Protein AF-A0A699Q6D6-F1 (afdb_monomer_lite)

Organi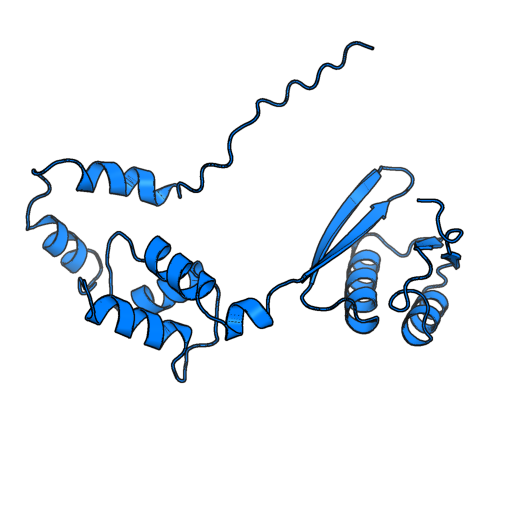sm: Tanacetum cinerariifolium (NCBI:txid118510)

pLDDT: mean 79.72, std 19.0, range [37.84, 97.62]

Radius of gyration: 24.14 Å; chains: 1; bounding box: 59×31×60 Å

InterPro domains:
  IPR001584 Integrase, catalytic core [PF00665] (103-183)
  IPR001584 Integrase, catalytic core [PS50994] (82-183)
  IPR012337 Ribonuclease H-like superfamily [SSF53098] (104-183)
  IPR036397 Ribonuclease H superfamily [G3DSA:3.30.420.10] (92-183)
  IPR052160 Gypsy Retrotransposon Integrase-like [PTHR47266] (51-183)

Secondary structure (DSSP, 8-state):
----------------HHHHHHHHTTSSTT--THHHHHHHHHH-PEE--THHHHHHHHHHHHSTT-----HHHHHHHHHHTTEE-TTHHHHHHHHHHH-HHHHHHS--EEEEEE-TTT--EEEEEES---HHHHHHHHHHHHHHH---SEEEE-S-TTTSSHHHHHHHHHHT-EEEEPPTT--

Foldseek 3Di:
DPDDPPPDPPDPPPQDPVLVVCVVLPPDPPNDPCVQVVVCVVQVADEDDDPVLLVLLCCLCPNPVRPNDALVVSLVVCVVVRYDDSCSSVSSNVVSVPDPVNVLQFFDDKDWDADPPVRDIDIDGHNDLALVVVLVVQVVVCVPPNDDQEDEDEPDVSCPDPVNVVSCVVRNYHYHYDDPPDD

Structure (mmCIF, N/CA/C/O backbone):
data_AF-A0A699Q6D6-F1
#
_entry.id   AF-A0A699Q6D6-F1
#
loop_
_atom_site.group_PDB
_atom_site.id
_atom_site.type_symbol
_atom_site.label_atom_id
_atom_site.label_alt_id
_atom_site.label_comp_id
_atom_site.label_asym_id
_atom_site.label_entity_id
_atom_site.label_seq_id
_atom_site.pdbx_PDB_ins_code
_atom_site.Cartn_x
_atom_site.Cartn_y
_atom_site.Cartn_z
_atom_site.occupancy
_atom_site.B_iso_or_equiv
_atom_site.auth_seq_id
_atom_site.auth_comp_id
_atom_site.auth_asym_id
_atom_site.auth_atom_id
_atom_site.pdbx_PDB_model_num
ATOM 1 N N . ASN A 1 1 ? 20.593 14.337 31.033 1.00 44.91 1 ASN A N 1
ATOM 2 C CA . ASN A 1 1 ? 20.051 13.254 30.189 1.00 44.91 1 ASN A CA 1
ATOM 3 C C . ASN A 1 1 ? 21.078 12.989 29.089 1.00 44.91 1 ASN A C 1
ATOM 5 O O . ASN A 1 1 ? 21.182 13.835 28.213 1.00 44.91 1 ASN A O 1
ATOM 9 N N . PRO A 1 2 ? 21.931 11.954 29.192 1.00 37.84 2 PRO A N 1
ATOM 10 C CA . PRO A 1 2 ? 23.164 11.840 28.406 1.00 37.84 2 PRO A CA 1
ATOM 11 C C . PRO A 1 2 ? 22.973 11.038 27.108 1.00 37.84 2 PRO A C 1
ATOM 13 O O . PRO A 1 2 ? 23.792 10.193 26.768 1.00 37.84 2 PRO A O 1
ATOM 16 N N . TYR A 1 3 ? 21.882 11.291 26.388 1.00 47.44 3 TYR A N 1
ATOM 17 C CA . TYR A 1 3 ? 21.628 10.694 25.078 1.00 47.44 3 TYR A CA 1
ATOM 18 C C . TYR A 1 3 ? 21.470 11.815 24.055 1.00 47.44 3 TYR A C 1
ATOM 20 O O . TYR A 1 3 ? 20.361 12.172 23.660 1.00 47.44 3 TYR A O 1
ATOM 28 N N . GLU A 1 4 ? 22.597 12.411 23.667 1.00 47.56 4 GLU A N 1
ATOM 29 C CA . GLU A 1 4 ? 22.676 13.119 22.393 1.00 47.56 4 GLU A CA 1
ATOM 30 C C . GLU A 1 4 ? 22.512 12.092 21.268 1.00 47.56 4 GLU A C 1
ATOM 32 O O . GLU A 1 4 ? 23.115 11.017 21.287 1.00 47.56 4 GLU A O 1
ATOM 37 N N . ASN A 1 5 ? 21.643 12.409 20.310 1.00 51.00 5 ASN A N 1
ATOM 38 C CA . ASN A 1 5 ? 21.419 11.618 19.109 1.00 51.00 5 ASN A CA 1
ATOM 39 C C . ASN A 1 5 ? 22.712 11.553 18.284 1.00 51.00 5 ASN A C 1
ATOM 41 O O . ASN A 1 5 ? 22.948 12.404 17.432 1.00 51.00 5 ASN A O 1
ATOM 45 N N . VAL A 1 6 ? 23.518 10.511 18.491 1.00 43.56 6 VAL A N 1
ATOM 46 C CA . VAL A 1 6 ? 24.600 10.118 17.575 1.00 43.56 6 VAL A CA 1
ATOM 47 C C . VAL A 1 6 ? 23.984 9.345 16.407 1.00 43.56 6 VAL A C 1
ATOM 49 O O . VAL A 1 6 ? 24.241 8.165 16.194 1.00 43.56 6 VAL A O 1
ATOM 52 N N . PHE A 1 7 ? 23.088 9.998 15.675 1.00 48.09 7 PHE A N 1
ATOM 53 C CA . PHE A 1 7 ? 22.750 9.570 14.329 1.00 48.09 7 PHE A CA 1
ATOM 54 C C . PHE A 1 7 ? 23.461 10.530 13.394 1.00 48.09 7 PHE A C 1
ATOM 56 O O . PHE A 1 7 ? 23.023 11.665 13.220 1.00 48.09 7 PHE A O 1
ATOM 63 N N . ASP A 1 8 ? 24.571 10.064 12.816 1.00 48.72 8 ASP A N 1
ATOM 64 C CA . ASP A 1 8 ? 25.155 10.717 11.651 1.00 48.72 8 ASP A CA 1
ATOM 65 C C . ASP A 1 8 ? 24.037 10.873 10.615 1.00 48.72 8 ASP A C 1
ATOM 67 O O . ASP A 1 8 ? 23.438 9.860 10.221 1.00 48.72 8 ASP A O 1
ATOM 71 N N . PRO A 1 9 ? 23.725 12.098 10.164 1.00 43.34 9 PRO A N 1
ATOM 72 C CA . PRO A 1 9 ? 22.826 12.290 9.048 1.00 43.34 9 PRO A CA 1
ATOM 73 C C . PRO A 1 9 ? 23.552 11.769 7.808 1.00 43.34 9 PRO A C 1
ATOM 75 O O . PRO A 1 9 ? 24.208 12.509 7.081 1.00 43.34 9 PRO A O 1
ATOM 78 N N . LYS A 1 10 ? 23.471 10.457 7.569 1.00 48.50 10 LYS A N 1
ATOM 79 C CA . LYS A 1 10 ? 23.796 9.897 6.267 1.00 48.50 10 LYS A CA 1
ATOM 80 C C . LYS A 1 10 ? 22.745 10.425 5.315 1.00 48.50 10 LYS A C 1
ATOM 82 O O . LYS A 1 10 ? 21.607 9.958 5.298 1.00 48.50 10 LYS A O 1
ATOM 87 N N . GLU A 1 11 ? 23.151 11.436 4.562 1.00 42.38 11 GLU A N 1
ATOM 88 C CA . GLU A 1 11 ? 22.444 11.910 3.390 1.00 42.38 11 GLU A CA 1
ATOM 89 C C . GLU A 1 11 ? 22.072 10.679 2.557 1.00 42.38 11 GLU A C 1
ATOM 91 O O . GLU A 1 11 ? 22.932 9.867 2.195 1.00 42.38 11 GLU A O 1
ATOM 96 N N . ILE A 1 12 ? 20.774 10.475 2.332 1.00 45.53 12 ILE A N 1
ATOM 97 C CA . ILE A 1 12 ? 20.294 9.410 1.458 1.00 45.53 12 ILE A CA 1
ATOM 98 C C . ILE A 1 12 ? 20.715 9.826 0.052 1.00 45.53 12 ILE A C 1
ATOM 100 O O . ILE A 1 12 ? 20.001 10.547 -0.638 1.00 45.53 12 ILE A O 1
ATOM 104 N N . SER A 1 13 ? 21.919 9.430 -0.354 1.00 47.25 13 SER A N 1
ATOM 105 C CA . SER A 1 13 ? 22.372 9.672 -1.711 1.00 47.25 13 SER A CA 1
ATOM 106 C C . SER A 1 13 ? 21.548 8.767 -2.623 1.00 47.25 13 SER A C 1
ATOM 108 O O . SER A 1 13 ? 21.600 7.545 -2.479 1.00 47.25 13 SER A O 1
ATOM 110 N N . GLU A 1 14 ? 20.827 9.341 -3.584 1.00 46.66 14 GLU A N 1
ATOM 111 C CA . GLU A 1 14 ? 20.120 8.599 -4.643 1.00 46.66 14 GLU A CA 1
ATOM 112 C C . GLU A 1 14 ? 21.087 7.897 -5.623 1.00 46.66 14 GLU A C 1
ATOM 114 O O . GLU A 1 14 ? 20.697 7.461 -6.701 1.00 46.66 14 GLU A O 1
ATOM 119 N N . THR A 1 15 ? 22.371 7.793 -5.276 1.00 48.12 15 THR A N 1
ATOM 120 C CA . THR A 1 15 ? 23.383 7.094 -6.059 1.00 48.12 15 THR A CA 1
ATOM 121 C C . THR A 1 15 ? 23.219 5.592 -5.876 1.00 48.12 15 THR A C 1
ATOM 123 O O . THR A 1 15 ? 23.521 5.038 -4.816 1.00 48.12 15 THR A O 1
ATOM 126 N N . PHE A 1 16 ? 22.756 4.912 -6.920 1.00 46.69 16 PHE A N 1
ATOM 127 C CA . PHE A 1 16 ? 22.625 3.460 -6.894 1.00 46.69 16 PHE A CA 1
ATOM 128 C C . PHE A 1 16 ? 24.020 2.800 -6.867 1.00 46.69 16 PHE A C 1
ATOM 130 O O . PHE A 1 16 ? 24.922 3.249 -7.576 1.00 46.69 16 PHE A O 1
ATOM 137 N N . PRO A 1 17 ? 24.237 1.702 -6.116 1.00 45.56 17 PRO A N 1
ATOM 138 C CA . PRO A 1 17 ? 25.555 1.064 -5.995 1.00 45.56 17 PRO A CA 1
ATOM 139 C C . PRO A 1 17 ? 26.192 0.661 -7.337 1.00 45.56 17 PRO A C 1
ATOM 141 O O . PRO A 1 17 ? 27.408 0.751 -7.496 1.00 45.56 17 PRO A O 1
ATOM 144 N N . LEU A 1 18 ? 25.374 0.276 -8.327 1.00 41.19 18 LEU A N 1
ATOM 145 C CA . LEU A 1 18 ? 25.843 -0.020 -9.687 1.00 41.19 18 LEU A CA 1
ATOM 146 C C . LEU A 1 18 ? 26.211 1.233 -10.497 1.00 41.19 18 LEU A C 1
ATOM 148 O O . LEU A 1 18 ? 27.094 1.163 -11.349 1.00 41.19 18 LEU A O 1
ATOM 152 N N . GLU A 1 19 ? 25.592 2.387 -10.234 1.00 42.94 19 GLU A N 1
ATOM 153 C CA . GLU A 1 19 ? 25.952 3.636 -10.915 1.00 42.94 19 GLU A CA 1
ATOM 154 C C . GLU A 1 19 ? 27.358 4.102 -10.537 1.00 42.94 19 GLU A C 1
ATOM 156 O O . GLU A 1 19 ? 28.025 4.724 -11.357 1.00 42.94 19 GLU A O 1
ATOM 161 N N . SER A 1 20 ? 27.835 3.789 -9.330 1.00 43.31 20 SER A N 1
ATOM 162 C CA . SER A 1 20 ? 29.198 4.120 -8.892 1.00 43.31 20 SER A CA 1
ATOM 163 C C . SER A 1 20 ? 30.263 3.294 -9.618 1.00 43.31 20 SER A C 1
ATOM 165 O O . SER A 1 20 ? 31.274 3.852 -10.039 1.00 43.31 20 SER A O 1
ATOM 167 N N . LEU A 1 21 ? 30.014 1.997 -9.840 1.00 41.91 21 LEU A N 1
ATOM 168 C CA . LEU A 1 21 ? 30.873 1.136 -10.666 1.00 41.91 21 LEU A CA 1
ATOM 169 C C . LEU A 1 21 ? 30.887 1.599 -12.133 1.00 41.91 21 LEU A C 1
ATOM 171 O O . LEU A 1 21 ? 31.950 1.695 -12.741 1.00 41.91 21 LEU A O 1
ATOM 175 N N . ASN A 1 22 ? 29.729 1.996 -12.668 1.00 42.53 22 ASN A N 1
ATOM 176 C CA . ASN A 1 22 ? 29.606 2.484 -14.045 1.00 42.53 22 ASN A CA 1
ATOM 177 C C . ASN A 1 22 ? 30.073 3.943 -14.230 1.00 42.53 22 ASN A C 1
ATOM 179 O O . ASN A 1 22 ? 30.437 4.340 -15.336 1.00 42.53 22 ASN A O 1
ATOM 183 N N . LYS A 1 23 ? 30.125 4.750 -13.160 1.00 40.22 23 LYS A N 1
ATOM 184 C CA . LYS A 1 23 ? 30.682 6.118 -13.169 1.00 40.22 23 LYS A CA 1
ATOM 185 C C . LYS A 1 23 ? 32.181 6.128 -13.440 1.00 40.22 23 LYS A C 1
ATOM 187 O O . LYS A 1 23 ? 32.655 7.046 -14.109 1.00 40.22 23 LYS A O 1
ATOM 192 N N . VAL A 1 24 ? 32.914 5.128 -12.939 1.00 40.59 24 VAL A N 1
ATOM 193 C CA . VAL A 1 24 ? 34.348 4.960 -13.236 1.00 40.59 24 VAL A CA 1
ATOM 194 C C . VAL A 1 24 ? 34.548 4.710 -14.732 1.00 40.59 24 VAL A C 1
ATOM 196 O O . VAL A 1 24 ? 35.483 5.239 -15.321 1.00 40.59 24 VAL A O 1
ATOM 199 N N . ALA A 1 25 ? 33.612 4.001 -15.364 1.00 48.59 25 ALA A N 1
ATOM 200 C CA . ALA A 1 25 ? 33.670 3.658 -16.777 1.00 48.59 25 ALA A CA 1
ATOM 201 C C . ALA A 1 25 ? 33.271 4.792 -17.738 1.00 48.59 25 ALA A C 1
ATOM 203 O O . ALA A 1 25 ? 33.410 4.598 -18.933 1.00 48.59 25 ALA A O 1
ATOM 204 N N . HIS A 1 26 ? 32.773 5.951 -17.290 1.00 48.94 26 HIS A N 1
ATOM 205 C CA . HIS A 1 26 ? 32.255 6.987 -18.211 1.00 48.94 26 HIS A CA 1
ATOM 206 C C . HIS A 1 26 ? 32.785 8.406 -17.989 1.00 48.94 26 HIS A C 1
ATOM 208 O O . HIS A 1 26 ? 32.469 9.300 -18.774 1.00 48.94 26 HIS A O 1
ATOM 214 N N . LYS A 1 27 ? 33.587 8.647 -16.946 1.00 44.16 27 LYS A N 1
ATOM 215 C CA . LYS A 1 27 ? 34.251 9.948 -16.757 1.00 44.16 27 LYS A CA 1
ATOM 216 C C . LYS A 1 27 ? 35.636 10.041 -17.394 1.00 44.16 27 LYS A C 1
ATOM 218 O O . LYS A 1 27 ? 36.201 11.131 -17.405 1.00 44.16 27 LYS A O 1
ATOM 223 N N . ASP A 1 28 ? 36.171 8.947 -17.926 1.00 45.75 28 ASP A N 1
ATOM 224 C CA . ASP A 1 28 ? 37.403 8.979 -18.707 1.00 45.75 28 ASP A CA 1
ATOM 225 C C . ASP A 1 28 ? 37.042 9.048 -20.202 1.00 45.75 28 ASP A C 1
ATOM 227 O O . ASP A 1 28 ? 36.379 8.142 -20.706 1.00 45.75 28 ASP A O 1
ATOM 231 N N . PRO A 1 29 ? 37.487 10.072 -20.952 1.00 51.56 29 PRO A N 1
ATOM 232 C CA . PRO A 1 29 ? 37.421 10.084 -22.417 1.00 51.56 29 PRO A CA 1
ATOM 233 C C . PRO A 1 29 ? 38.098 8.865 -23.072 1.00 51.56 29 PRO A C 1
ATOM 235 O O . PRO A 1 29 ? 37.993 8.677 -24.280 1.00 51.56 29 PRO A O 1
ATOM 238 N N . ARG A 1 30 ? 38.819 8.053 -22.285 1.00 51.34 30 ARG A N 1
ATOM 239 C CA . ARG A 1 30 ? 39.456 6.800 -22.689 1.00 51.34 30 ARG A CA 1
ATOM 240 C C . ARG A 1 30 ? 38.555 5.575 -22.658 1.00 51.34 30 ARG A C 1
ATOM 242 O O . ARG A 1 30 ? 39.085 4.506 -22.940 1.00 51.34 30 ARG A O 1
ATOM 249 N N . THR A 1 31 ? 37.263 5.660 -22.334 1.00 55.06 31 THR A N 1
ATOM 250 C CA . THR A 1 31 ? 36.408 4.467 -22.441 1.00 55.06 31 THR A CA 1
ATOM 251 C C . T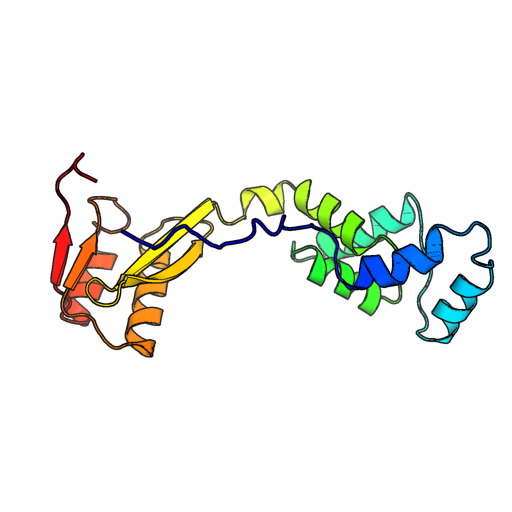HR A 1 31 ? 36.290 4.079 -23.909 1.00 55.06 31 THR A C 1
ATOM 253 O O . THR A 1 31 ? 35.688 4.819 -24.691 1.00 55.06 31 THR A O 1
ATOM 256 N N . PRO A 1 32 ? 36.918 2.974 -24.335 1.00 58.44 32 PRO A N 1
ATOM 257 C CA . PRO A 1 32 ? 37.122 2.745 -25.753 1.00 58.44 32 PRO A CA 1
ATOM 258 C C . PRO A 1 32 ? 35.818 2.326 -26.419 1.00 58.44 32 PRO A C 1
ATOM 260 O O . PRO A 1 32 ? 34.998 1.650 -25.803 1.00 58.44 32 PRO A O 1
ATOM 263 N N . TRP A 1 33 ? 35.669 2.626 -27.708 1.00 53.75 33 TRP A N 1
ATOM 264 C CA . TRP A 1 33 ? 34.517 2.220 -28.528 1.00 53.75 33 TRP A CA 1
ATOM 265 C C . TRP A 1 33 ? 34.215 0.705 -28.483 1.00 53.75 33 TRP A C 1
ATOM 267 O O . TRP A 1 33 ? 33.110 0.277 -28.803 1.00 53.75 33 TRP A O 1
ATOM 277 N N . PHE A 1 34 ? 35.183 -0.118 -28.066 1.00 51.84 34 PHE A N 1
ATOM 278 C CA . PHE A 1 34 ? 35.020 -1.559 -27.896 1.00 51.84 34 PHE A CA 1
ATOM 279 C C . PHE A 1 34 ? 34.403 -1.977 -26.552 1.00 51.84 34 PHE A C 1
ATOM 281 O O . PHE A 1 34 ? 34.051 -3.143 -26.404 1.00 51.84 34 PHE A O 1
ATOM 288 N N . ALA A 1 35 ? 34.260 -1.084 -25.567 1.00 58.91 35 ALA A N 1
ATOM 289 C CA . ALA A 1 35 ? 33.593 -1.405 -24.300 1.00 58.91 35 ALA A CA 1
ATOM 290 C C . ALA A 1 35 ? 32.116 -1.766 -24.536 1.00 58.91 35 ALA A C 1
ATOM 292 O O . ALA A 1 35 ? 31.592 -2.721 -23.968 1.00 58.91 35 ALA A O 1
ATOM 293 N N . ASP A 1 36 ? 31.491 -1.062 -25.473 1.00 52.56 36 ASP A N 1
ATOM 294 C CA . ASP A 1 36 ? 30.143 -1.317 -25.967 1.00 52.56 36 ASP A CA 1
ATOM 295 C C . ASP A 1 36 ? 30.040 -2.667 -26.703 1.00 52.56 36 ASP A C 1
ATOM 297 O O . ASP A 1 36 ? 29.090 -3.427 -26.506 1.00 52.56 36 ASP A O 1
ATOM 301 N N . LEU A 1 37 ? 31.076 -3.028 -27.469 1.00 49.41 37 LEU A N 1
ATOM 302 C CA . LEU A 1 37 ? 31.197 -4.323 -28.147 1.00 49.41 37 LEU A CA 1
ATOM 303 C C . LEU A 1 37 ? 31.410 -5.483 -27.152 1.00 49.41 37 LEU A C 1
ATOM 305 O O . LEU A 1 37 ? 30.841 -6.561 -27.315 1.00 49.41 37 LEU A O 1
ATOM 309 N N . ALA A 1 38 ? 32.202 -5.264 -26.100 1.00 56.34 38 ALA A N 1
ATOM 310 C CA . ALA A 1 38 ? 32.432 -6.238 -25.035 1.00 56.34 38 ALA A CA 1
ATOM 311 C C . ALA A 1 38 ? 31.158 -6.484 -24.209 1.00 56.34 38 ALA A C 1
ATOM 313 O O . ALA A 1 38 ? 30.856 -7.631 -23.885 1.00 56.34 38 ALA A O 1
ATOM 314 N N . ASN A 1 39 ? 30.365 -5.440 -23.949 1.00 56.09 39 ASN A N 1
ATOM 315 C CA . ASN A 1 39 ? 29.050 -5.565 -23.312 1.00 56.09 39 ASN A CA 1
ATOM 316 C C . ASN A 1 39 ? 28.049 -6.332 -24.200 1.00 56.09 39 ASN A C 1
ATOM 318 O O . ASN A 1 39 ? 27.288 -7.158 -23.689 1.00 56.09 39 ASN A O 1
ATOM 322 N N . TYR A 1 40 ? 28.088 -6.128 -25.524 1.00 54.50 40 TYR A N 1
ATOM 323 C CA . TYR A 1 40 ? 27.311 -6.922 -26.485 1.00 54.50 40 TYR A CA 1
ATOM 324 C C . TYR A 1 40 ? 27.726 -8.402 -26.465 1.00 54.50 40 TYR A C 1
ATOM 326 O O . TYR A 1 40 ? 26.868 -9.271 -26.369 1.00 54.50 40 TYR A O 1
ATOM 334 N N . HIS A 1 41 ? 29.023 -8.718 -26.473 1.00 52.44 41 HIS A N 1
ATOM 335 C CA . HIS A 1 41 ? 29.493 -10.111 -26.453 1.00 52.44 41 HIS A CA 1
ATOM 336 C C . HIS A 1 41 ? 29.326 -10.819 -25.100 1.00 52.44 41 HIS A C 1
ATOM 338 O O . HIS A 1 41 ? 29.195 -12.041 -25.073 1.00 52.44 41 HIS A O 1
ATOM 344 N N . ALA A 1 42 ? 29.306 -10.084 -23.987 1.00 60.66 42 ALA A N 1
ATOM 345 C CA . ALA A 1 42 ? 29.110 -10.656 -22.656 1.00 60.66 42 ALA A CA 1
ATOM 346 C C . ALA A 1 42 ? 27.637 -10.987 -22.337 1.00 60.66 42 ALA A C 1
ATOM 348 O O . ALA A 1 42 ? 27.389 -11.787 -21.436 1.00 60.66 42 ALA A O 1
ATOM 349 N N . GLY A 1 43 ? 26.662 -10.400 -23.052 1.00 59.59 43 GLY A N 1
ATOM 350 C CA . GLY A 1 43 ? 25.235 -10.570 -22.730 1.00 59.59 43 GLY A CA 1
ATOM 351 C C . GLY A 1 43 ? 24.217 -10.440 -23.873 1.00 59.59 43 GLY A C 1
ATOM 352 O O . GLY A 1 43 ? 23.024 -10.495 -23.600 1.00 59.59 43 GLY A O 1
ATOM 353 N N . ASN A 1 44 ? 24.644 -10.289 -25.133 1.00 60.56 44 ASN A N 1
ATOM 354 C CA . ASN A 1 44 ? 23.800 -10.048 -26.320 1.00 60.56 44 ASN A CA 1
ATOM 355 C C . ASN A 1 44 ? 22.890 -8.801 -26.234 1.00 60.56 44 ASN A C 1
ATOM 357 O O . ASN A 1 44 ? 21.782 -8.801 -26.771 1.00 60.56 44 ASN A O 1
ATOM 361 N N . PHE A 1 45 ? 23.332 -7.721 -25.581 1.00 62.75 45 PHE A N 1
ATOM 362 C CA . PHE A 1 45 ? 22.517 -6.508 -25.440 1.00 62.75 45 PHE A CA 1
ATOM 363 C C . PHE A 1 45 ? 22.774 -5.463 -26.535 1.00 62.75 45 PHE A C 1
ATOM 365 O O . PHE A 1 45 ? 23.903 -5.020 -26.725 1.00 62.75 45 PHE A O 1
ATOM 372 N N . ILE A 1 46 ? 21.717 -4.989 -27.199 1.00 66.44 46 ILE A N 1
ATOM 373 C CA . ILE A 1 46 ? 21.760 -3.909 -28.194 1.00 66.44 46 ILE A CA 1
ATOM 374 C C . ILE A 1 46 ? 21.805 -2.549 -27.487 1.00 66.44 46 ILE A C 1
ATOM 376 O O . ILE A 1 46 ? 20.887 -2.196 -26.739 1.00 66.44 46 ILE A O 1
ATOM 380 N N . ILE A 1 47 ? 22.843 -1.759 -27.773 1.00 65.00 47 ILE A N 1
ATOM 381 C CA . ILE A 1 47 ? 23.024 -0.424 -27.193 1.00 65.00 47 ILE A CA 1
ATOM 382 C C . ILE A 1 47 ? 22.150 0.599 -27.917 1.00 65.00 47 ILE A C 1
ATOM 384 O O . ILE A 1 47 ? 22.182 0.693 -29.145 1.00 65.00 47 ILE A O 1
ATOM 388 N N . LYS A 1 48 ? 21.351 1.358 -27.158 1.00 73.75 48 LYS A N 1
ATOM 389 C CA . LYS A 1 48 ? 20.396 2.344 -27.691 1.00 73.75 48 LYS A CA 1
ATOM 390 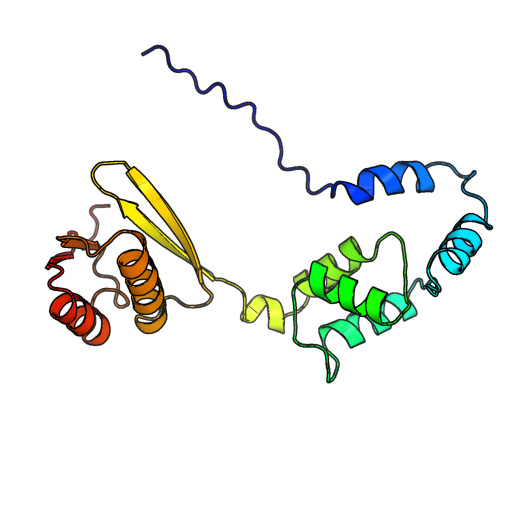C C . LYS A 1 48 ? 20.551 3.705 -27.021 1.00 73.75 48 LYS A C 1
ATOM 392 O O . LYS A 1 48 ? 20.853 3.794 -25.838 1.00 73.75 48 LYS A O 1
ATOM 397 N N . ALA A 1 49 ? 20.328 4.774 -27.783 1.00 72.31 49 ALA A N 1
ATOM 398 C CA . ALA A 1 49 ? 20.437 6.149 -27.304 1.00 72.31 49 ALA A CA 1
ATOM 399 C C . ALA A 1 49 ? 19.396 7.062 -27.969 1.00 72.31 49 ALA A C 1
ATOM 401 O O . ALA A 1 49 ? 18.800 6.722 -28.992 1.00 72.31 49 ALA A O 1
ATOM 402 N N . GLY A 1 50 ? 19.180 8.243 -27.385 1.00 78.31 50 GLY A N 1
ATOM 403 C CA . GLY A 1 50 ? 18.302 9.267 -27.949 1.00 78.31 50 GLY A CA 1
ATOM 404 C C . GLY A 1 50 ? 16.834 8.833 -28.018 1.00 78.31 50 GLY A C 1
ATOM 405 O O . GLY A 1 50 ? 16.298 8.248 -27.077 1.00 78.31 50 GLY A O 1
ATOM 406 N N . LYS A 1 51 ? 16.165 9.147 -29.132 1.00 84.31 51 LYS A N 1
ATOM 407 C CA . LYS A 1 51 ? 14.722 8.915 -29.304 1.00 84.31 51 LYS A CA 1
ATOM 408 C C . LYS A 1 51 ? 14.345 7.430 -29.215 1.00 84.31 51 LYS A C 1
ATOM 410 O O . LYS A 1 51 ? 13.346 7.102 -28.581 1.00 84.31 51 LYS A O 1
ATOM 415 N N . GLU A 1 52 ? 15.183 6.542 -29.748 1.00 84.50 52 GLU A N 1
ATOM 416 C CA . GLU A 1 52 ? 14.939 5.094 -29.723 1.00 84.50 52 GLU A CA 1
ATOM 417 C C . GLU A 1 52 ? 14.898 4.531 -28.296 1.00 84.50 52 GLU A C 1
ATOM 419 O O . GLU A 1 52 ? 14.024 3.728 -27.977 1.00 84.50 52 GLU A O 1
ATOM 424 N N . ALA A 1 53 ? 15.796 4.981 -27.412 1.00 87.75 53 ALA A N 1
ATOM 425 C CA . ALA A 1 53 ? 15.817 4.550 -26.011 1.00 87.75 53 ALA A CA 1
ATOM 426 C C . ALA A 1 53 ? 14.527 4.951 -25.271 1.00 87.75 53 ALA A C 1
ATOM 428 O O . ALA A 1 53 ? 13.957 4.160 -24.517 1.00 87.75 53 ALA A O 1
ATOM 429 N N . ILE A 1 54 ? 14.025 6.162 -25.542 1.00 88.31 54 ILE A N 1
ATOM 430 C CA . ILE A 1 54 ? 12.762 6.665 -24.985 1.00 88.31 54 ILE A CA 1
ATOM 431 C C . ILE A 1 54 ? 11.579 5.827 -25.483 1.00 88.31 54 ILE A C 1
ATOM 433 O O . ILE A 1 54 ? 10.696 5.483 -24.700 1.00 88.31 54 ILE A O 1
ATOM 437 N N . ASP A 1 55 ? 11.548 5.482 -26.769 1.00 90.81 55 ASP A N 1
ATOM 438 C CA . ASP A 1 55 ? 10.451 4.707 -27.352 1.00 90.81 55 ASP A CA 1
ATOM 439 C C . ASP A 1 55 ? 10.436 3.261 -26.826 1.00 90.81 55 ASP A C 1
ATOM 441 O O . ASP A 1 55 ? 9.371 2.748 -26.477 1.00 90.81 55 ASP A O 1
ATOM 445 N N . ILE A 1 56 ? 11.609 2.642 -26.650 1.00 91.06 56 ILE A N 1
ATOM 446 C CA . ILE A 1 56 ? 11.751 1.318 -26.020 1.00 91.06 56 ILE A CA 1
ATOM 447 C C . ILE A 1 56 ? 11.276 1.348 -24.562 1.00 91.06 56 ILE A C 1
ATOM 449 O O . ILE A 1 56 ? 10.511 0.473 -24.145 1.00 91.06 56 ILE A O 1
ATOM 453 N N . LEU A 1 57 ? 11.685 2.358 -23.785 1.00 92.06 57 LEU A N 1
ATOM 454 C CA . LEU A 1 57 ? 11.211 2.522 -22.407 1.00 92.06 57 LEU A CA 1
ATOM 455 C C . LEU A 1 57 ? 9.695 2.688 -22.347 1.00 92.06 57 LEU A C 1
ATOM 457 O O . LEU A 1 57 ? 9.037 2.024 -21.544 1.00 92.06 57 LEU A O 1
ATOM 461 N N . ASN A 1 58 ? 9.134 3.537 -23.209 1.00 92.12 58 ASN A N 1
ATOM 462 C CA . ASN A 1 58 ? 7.693 3.749 -23.289 1.00 92.12 58 ASN A CA 1
ATOM 463 C C . ASN A 1 58 ? 6.948 2.463 -23.653 1.00 92.12 58 ASN A C 1
ATOM 465 O O . ASN A 1 58 ? 5.923 2.170 -23.042 1.00 92.12 58 ASN A O 1
ATOM 469 N N . ALA A 1 59 ? 7.468 1.666 -24.588 1.00 92.81 59 ALA A N 1
ATOM 470 C CA . ALA A 1 59 ? 6.882 0.376 -24.936 1.00 92.81 59 ALA A CA 1
ATOM 471 C C . ALA A 1 59 ? 6.910 -0.603 -23.748 1.00 92.81 59 ALA A C 1
ATOM 473 O O . ALA A 1 59 ? 5.905 -1.251 -23.457 1.00 92.81 59 ALA A O 1
ATOM 474 N N . CYS A 1 60 ? 8.021 -0.667 -23.007 1.00 92.25 60 CYS A N 1
ATOM 475 C CA . CYS A 1 60 ? 8.149 -1.535 -21.831 1.00 92.25 60 CYS A CA 1
ATOM 476 C C . CYS A 1 60 ? 7.275 -1.085 -20.645 1.00 92.25 60 CYS A C 1
ATOM 478 O O . CYS A 1 60 ? 6.836 -1.920 -19.846 1.00 92.25 60 CYS A O 1
ATOM 480 N N . HIS A 1 61 ? 7.029 0.221 -20.522 1.00 93.50 61 HIS A N 1
ATOM 481 C CA . HIS A 1 61 ? 6.267 0.820 -19.428 1.00 93.50 61 HIS A CA 1
ATOM 482 C C . HIS A 1 61 ? 4.752 0.862 -19.694 1.00 93.50 61 HIS A C 1
ATOM 484 O O . HIS A 1 61 ? 3.977 0.422 -18.842 1.00 93.50 61 HIS A O 1
ATOM 490 N N . SER A 1 62 ? 4.357 1.354 -20.873 1.00 91.25 62 SER A N 1
ATOM 491 C CA . SER A 1 62 ? 2.976 1.696 -21.258 1.00 91.25 62 SER A CA 1
ATOM 492 C C . SER A 1 62 ? 2.428 0.873 -22.432 1.00 91.25 62 SER A C 1
ATOM 494 O O . SER A 1 62 ? 1.295 1.100 -22.851 1.00 91.25 62 SER A O 1
ATOM 496 N N . GLY A 1 63 ? 3.221 -0.023 -23.029 1.00 87.00 63 GLY A N 1
ATOM 497 C CA . GLY A 1 63 ? 2.769 -0.853 -24.148 1.00 87.00 63 GLY A CA 1
ATOM 498 C C . GLY A 1 63 ? 1.696 -1.877 -23.748 1.00 87.00 63 GLY A C 1
ATOM 499 O O . GLY A 1 63 ? 1.315 -1.961 -22.585 1.00 87.00 63 GLY A O 1
ATOM 500 N N . PRO A 1 64 ? 1.239 -2.737 -24.674 1.00 80.19 64 PRO A N 1
ATOM 501 C CA . PRO A 1 64 ? 0.232 -3.768 -24.381 1.00 80.19 64 PRO A CA 1
ATOM 502 C C . PRO A 1 64 ? 0.643 -4.739 -23.262 1.00 80.19 64 PRO A C 1
ATOM 504 O O . PRO A 1 64 ? -0.195 -5.249 -22.526 1.00 80.19 64 PRO A O 1
ATOM 507 N N . THR A 1 65 ? 1.949 -4.980 -23.120 1.00 75.69 65 THR A N 1
ATOM 508 C CA . THR A 1 65 ? 2.549 -5.747 -22.017 1.00 75.69 65 THR A CA 1
ATOM 509 C C . THR A 1 65 ? 3.096 -4.841 -20.902 1.00 75.69 65 THR A C 1
ATOM 511 O O . THR A 1 65 ? 3.638 -5.330 -19.905 1.00 75.69 65 THR A O 1
ATOM 514 N N . GLY A 1 66 ? 2.986 -3.521 -21.059 1.00 75.31 66 GLY A N 1
ATOM 515 C CA . GLY A 1 66 ? 3.414 -2.473 -20.141 1.00 75.31 66 GLY A CA 1
ATOM 516 C C . GLY A 1 66 ? 2.376 -2.253 -19.047 1.00 75.31 66 GLY A C 1
ATOM 517 O O . GLY A 1 66 ? 1.322 -1.670 -19.260 1.00 75.31 66 GLY A O 1
ATOM 518 N N . GLY A 1 67 ? 2.663 -2.763 -17.852 1.00 85.31 67 GLY A N 1
ATOM 519 C CA . GLY A 1 67 ? 1.743 -2.719 -16.711 1.00 85.31 67 GLY A CA 1
ATOM 520 C C . GLY A 1 67 ? 1.965 -1.535 -15.775 1.00 85.31 67 GLY A C 1
ATOM 521 O O . GLY A 1 67 ? 1.695 -1.675 -14.587 1.00 85.31 67 GLY A O 1
ATOM 522 N N . HIS A 1 68 ? 2.517 -0.414 -16.262 1.00 90.25 68 HIS A N 1
ATOM 523 C CA . HIS A 1 68 ? 2.806 0.774 -15.444 1.00 90.25 68 HIS A CA 1
ATOM 524 C C . HIS A 1 68 ? 3.643 0.482 -14.185 1.00 90.25 68 HIS A C 1
ATOM 526 O O . HIS A 1 68 ? 3.473 1.089 -13.126 1.00 90.25 68 HIS A O 1
ATOM 532 N N . TYR A 1 69 ? 4.561 -0.476 -14.296 1.00 87.56 69 TYR A N 1
ATOM 533 C CA . TYR A 1 69 ? 5.412 -0.886 -13.188 1.00 87.56 69 TYR A CA 1
ATOM 534 C C . TYR A 1 69 ? 6.457 0.182 -12.846 1.00 87.56 69 TYR A C 1
ATOM 536 O O . TYR A 1 69 ? 6.802 1.036 -13.665 1.00 87.56 69 TYR A O 1
ATOM 544 N N . GLY A 1 70 ? 7.005 0.092 -11.632 1.00 89.12 70 GLY A N 1
ATOM 545 C CA . GLY A 1 70 ? 8.086 0.967 -11.183 1.00 89.12 70 GLY A CA 1
ATOM 546 C C . GLY A 1 70 ? 9.341 0.880 -12.059 1.00 89.12 70 GLY A C 1
ATOM 547 O O . GLY A 1 70 ? 9.518 -0.055 -12.849 1.00 89.12 70 GLY A O 1
ATOM 548 N N . ALA A 1 71 ? 10.232 1.858 -11.886 1.00 91.31 71 ALA A N 1
ATOM 549 C CA . ALA A 1 71 ? 11.420 2.043 -12.717 1.00 91.31 71 ALA A CA 1
ATOM 550 C C . ALA A 1 71 ? 12.275 0.773 -12.819 1.00 91.31 71 ALA A C 1
ATOM 552 O O . ALA A 1 71 ? 12.571 0.328 -13.921 1.00 91.31 71 ALA A O 1
ATOM 553 N N . SER A 1 72 ? 12.568 0.115 -11.692 1.00 90.38 72 SER A N 1
ATOM 554 C CA . SER A 1 72 ? 13.408 -1.091 -11.661 1.00 90.38 72 SER A CA 1
ATOM 555 C C . SER A 1 72 ? 12.851 -2.238 -12.507 1.00 90.38 72 SER A C 1
ATOM 557 O O . SER A 1 72 ? 13.598 -2.910 -13.213 1.00 90.38 72 SER A O 1
ATOM 559 N N . TYR A 1 73 ? 11.535 -2.461 -12.464 1.00 90.19 73 TYR A N 1
ATOM 560 C CA . TYR A 1 73 ? 10.906 -3.524 -13.249 1.00 90.19 73 TYR A CA 1
ATOM 561 C C . TYR A 1 73 ? 10.789 -3.140 -14.728 1.00 90.19 73 TYR A C 1
ATOM 563 O O . TYR A 1 73 ? 10.943 -3.989 -15.602 1.00 90.19 73 TYR A O 1
ATOM 571 N N . THR A 1 74 ? 10.574 -1.853 -15.012 1.00 92.38 74 THR A N 1
ATOM 572 C CA . THR A 1 74 ? 10.614 -1.325 -16.381 1.00 92.38 74 THR A CA 1
ATOM 573 C C . THR A 1 74 ? 12.004 -1.525 -16.992 1.00 92.38 74 THR A C 1
ATOM 575 O O . THR A 1 74 ? 12.100 -2.107 -18.067 1.00 92.38 74 THR A O 1
ATOM 578 N N . SER A 1 75 ? 13.084 -1.163 -16.289 1.00 89.56 75 SER A N 1
ATOM 579 C CA . SER A 1 75 ? 14.463 -1.414 -16.739 1.00 89.56 75 SER A CA 1
ATOM 580 C C . SER A 1 75 ? 14.742 -2.905 -16.924 1.00 89.56 75 SER A C 1
ATOM 582 O O . SER A 1 75 ? 15.326 -3.297 -17.929 1.00 89.56 75 SER A O 1
ATOM 584 N N . LYS A 1 76 ? 14.255 -3.760 -16.011 1.00 90.25 76 LYS A N 1
ATOM 585 C CA . LYS A 1 76 ? 14.355 -5.216 -16.167 1.00 90.25 76 LYS A CA 1
ATOM 586 C C . LYS A 1 76 ? 13.730 -5.699 -17.477 1.00 90.25 76 LYS A C 1
ATOM 588 O O . LYS A 1 76 ? 14.361 -6.477 -18.176 1.00 90.25 76 LYS A O 1
ATOM 593 N N . LYS A 1 77 ? 12.532 -5.229 -17.835 1.00 90.69 77 LYS A N 1
ATOM 594 C CA . LYS A 1 77 ? 11.883 -5.612 -19.101 1.00 90.69 77 LYS A CA 1
ATOM 595 C C . LYS A 1 77 ? 12.693 -5.224 -20.327 1.00 90.69 77 LYS A C 1
ATOM 597 O O . LYS A 1 77 ? 12.712 -5.972 -21.299 1.00 90.69 77 LYS A O 1
ATOM 602 N N . VAL A 1 78 ? 13.354 -4.073 -20.280 1.00 89.25 78 VAL A N 1
ATOM 603 C CA . VAL A 1 78 ? 14.229 -3.634 -21.367 1.00 89.25 78 VAL A CA 1
ATOM 604 C C . VAL A 1 78 ? 15.425 -4.581 -21.511 1.00 89.25 78 VAL A C 1
ATOM 606 O O . VAL A 1 78 ? 15.713 -5.008 -22.627 1.00 89.25 78 VAL A O 1
ATOM 609 N N . PHE A 1 79 ? 16.053 -4.989 -20.400 1.00 87.38 79 PHE A N 1
ATOM 610 C CA . PHE A 1 79 ? 17.121 -5.997 -20.425 1.00 87.38 79 PHE A CA 1
ATOM 611 C C . PHE A 1 79 ? 16.620 -7.362 -20.896 1.00 87.38 79 PHE A C 1
ATOM 613 O O . PHE A 1 79 ? 17.245 -7.975 -21.753 1.00 87.38 79 PHE A O 1
ATOM 620 N N . ASP A 1 80 ? 15.471 -7.819 -20.393 1.00 87.31 80 ASP A N 1
ATOM 621 C CA . ASP A 1 80 ? 14.849 -9.081 -20.812 1.00 87.31 80 ASP A CA 1
ATOM 622 C C . ASP A 1 80 ? 14.475 -9.053 -22.315 1.00 87.31 80 ASP A C 1
ATOM 624 O O . ASP A 1 80 ? 14.362 -10.101 -22.945 1.00 87.31 80 ASP A O 1
ATOM 628 N N . SER A 1 81 ? 14.328 -7.857 -22.903 1.00 85.75 81 SER A N 1
ATOM 629 C CA . SER A 1 81 ? 14.111 -7.634 -24.343 1.00 85.75 81 SER A CA 1
ATOM 630 C C . SER A 1 81 ? 15.412 -7.471 -25.146 1.00 85.75 81 SER A C 1
ATOM 632 O O . SER A 1 81 ? 15.356 -7.193 -26.341 1.00 85.75 81 SER A O 1
ATOM 634 N N . GLY A 1 82 ? 16.579 -7.626 -24.512 1.00 85.50 82 GLY A N 1
ATOM 635 C CA . GLY A 1 82 ? 17.887 -7.576 -25.166 1.00 85.50 82 GLY A CA 1
ATOM 636 C C . GLY A 1 82 ? 18.411 -6.169 -25.455 1.00 85.50 82 GLY A C 1
ATOM 637 O O . GLY A 1 82 ? 19.306 -6.024 -26.281 1.00 85.50 82 GLY A O 1
ATOM 638 N N . PHE A 1 83 ? 17.893 -5.125 -24.804 1.00 85.75 83 PHE A N 1
ATOM 639 C CA . PHE A 1 83 ? 18.390 -3.753 -24.964 1.00 85.75 83 PHE A CA 1
ATOM 640 C C . PHE A 1 83 ? 19.143 -3.280 -23.716 1.00 85.75 83 PHE A C 1
ATOM 642 O O . PHE A 1 83 ? 18.824 -3.680 -22.597 1.00 85.75 83 PHE A O 1
ATOM 649 N N . TYR A 1 84 ? 20.123 -2.395 -23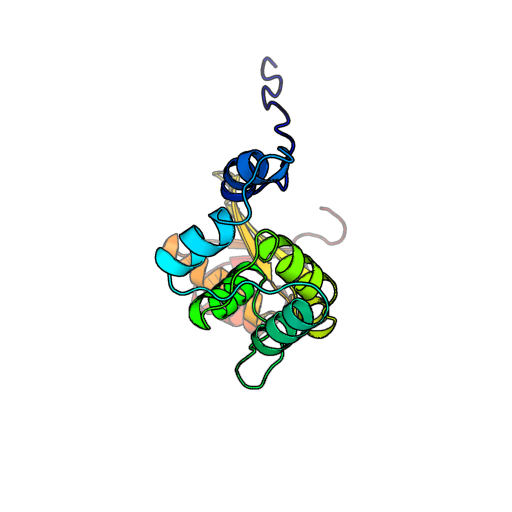.898 1.00 82.31 84 TYR A N 1
ATOM 650 C CA . TYR A 1 84 ? 20.920 -1.841 -22.802 1.00 82.31 84 TYR A CA 1
ATOM 651 C C . TYR A 1 84 ? 21.363 -0.405 -23.084 1.00 82.31 84 TYR A C 1
ATOM 653 O O . TYR A 1 84 ? 21.682 -0.053 -24.217 1.00 82.31 84 TYR A O 1
ATOM 661 N N . TRP A 1 85 ? 21.437 0.422 -22.042 1.00 85.94 85 TRP A N 1
ATOM 662 C CA . TRP A 1 85 ? 22.257 1.633 -22.039 1.00 85.94 85 TRP A CA 1
ATOM 663 C C . TRP A 1 85 ? 22.591 2.066 -20.601 1.00 85.94 85 TRP A C 1
ATOM 665 O O . TRP A 1 85 ? 21.832 1.752 -19.678 1.00 85.94 85 TRP A O 1
ATOM 675 N N . PRO A 1 86 ? 23.700 2.801 -20.381 1.00 74.88 86 PRO A N 1
ATOM 676 C CA . PRO A 1 86 ? 24.231 3.061 -19.036 1.00 74.88 86 PRO A CA 1
ATOM 677 C C . PRO A 1 86 ? 23.275 3.789 -18.078 1.00 74.88 86 PRO A C 1
ATOM 679 O O . PRO A 1 86 ? 23.295 3.527 -16.877 1.00 74.88 86 PRO A O 1
ATOM 682 N N . PHE A 1 87 ? 22.424 4.683 -18.592 1.00 82.88 87 PHE A N 1
ATOM 683 C CA . PHE A 1 87 ? 21.508 5.506 -17.788 1.00 82.88 87 PHE A CA 1
ATOM 684 C C . PHE A 1 87 ? 20.069 4.978 -17.744 1.00 82.88 87 PHE A C 1
ATOM 686 O O . PHE A 1 87 ? 19.170 5.681 -17.294 1.00 82.88 87 PHE A O 1
ATOM 693 N N . ILE A 1 88 ? 19.835 3.727 -18.147 1.00 86.38 88 ILE A N 1
ATOM 694 C CA . ILE A 1 88 ? 18.487 3.156 -18.251 1.00 86.38 88 ILE A CA 1
ATOM 695 C C . ILE A 1 88 ? 17.667 3.216 -16.960 1.00 86.38 88 ILE A C 1
ATOM 697 O O . ILE A 1 88 ? 16.458 3.431 -17.012 1.00 86.38 88 ILE A O 1
ATOM 701 N N . TYR A 1 89 ? 18.294 3.040 -15.798 1.00 86.69 89 TYR A N 1
ATOM 702 C CA . TYR A 1 89 ? 17.591 3.144 -14.518 1.00 86.69 89 TYR A CA 1
ATOM 703 C C . TYR A 1 89 ? 17.142 4.576 -14.238 1.00 86.69 89 TYR A C 1
ATOM 705 O O . TYR A 1 89 ? 16.004 4.785 -13.820 1.00 86.69 89 TYR A O 1
ATOM 713 N N . LYS A 1 90 ? 18.006 5.554 -14.525 1.00 87.56 90 LYS A N 1
ATOM 714 C CA . LYS A 1 90 ? 17.691 6.975 -14.397 1.00 87.56 90 LYS A CA 1
ATOM 715 C C . LYS A 1 90 ? 16.585 7.384 -15.370 1.00 87.56 90 LYS A C 1
ATOM 717 O O . LYS A 1 90 ? 15.603 7.981 -14.946 1.00 87.56 90 LYS A O 1
ATOM 722 N N . ASP A 1 91 ? 16.690 6.986 -16.634 1.00 90.94 91 ASP A N 1
ATOM 723 C CA . ASP A 1 91 ? 15.688 7.301 -17.655 1.00 90.94 91 ASP A CA 1
ATOM 724 C C . ASP A 1 91 ? 14.337 6.634 -17.351 1.00 90.94 91 ASP A C 1
ATOM 726 O O . ASP A 1 91 ? 13.284 7.256 -17.493 1.00 90.94 91 ASP A O 1
ATOM 730 N N . ALA A 1 92 ? 14.343 5.383 -16.874 1.00 92.25 92 ALA A N 1
ATOM 731 C CA . ALA A 1 92 ? 13.133 4.699 -16.425 1.00 92.25 92 ALA A CA 1
ATOM 732 C C . ALA A 1 92 ? 12.516 5.383 -15.198 1.00 92.25 92 ALA A C 1
ATOM 734 O O . ALA A 1 92 ? 11.292 5.488 -15.099 1.00 92.25 92 ALA A O 1
ATOM 735 N N . PHE A 1 93 ? 13.342 5.862 -14.265 1.00 91.94 93 PHE A N 1
ATOM 736 C CA . PHE A 1 93 ? 12.876 6.613 -13.104 1.00 91.94 93 PHE A CA 1
ATOM 737 C C . PHE A 1 93 ? 12.235 7.938 -13.513 1.00 91.94 93 PHE A C 1
ATOM 739 O O . PHE A 1 93 ? 11.105 8.219 -13.109 1.00 91.94 93 PHE A O 1
ATOM 746 N N . ASP A 1 94 ? 12.899 8.709 -14.372 1.00 93.38 94 ASP A N 1
ATOM 747 C CA . ASP A 1 94 ? 12.374 9.963 -14.907 1.00 93.38 94 ASP A CA 1
ATOM 748 C C . ASP A 1 94 ? 11.079 9.746 -15.701 1.00 93.38 94 ASP A C 1
ATOM 750 O O . ASP A 1 94 ? 10.137 10.534 -15.567 1.00 93.38 94 ASP A O 1
ATOM 754 N N . LEU A 1 95 ? 10.983 8.656 -16.471 1.00 93.44 95 LEU A N 1
ATOM 755 C CA . LEU A 1 95 ? 9.763 8.285 -17.187 1.00 93.44 95 LEU A CA 1
ATOM 756 C C . LEU A 1 95 ? 8.604 8.005 -16.222 1.00 93.44 95 LEU A C 1
ATOM 758 O O . LEU A 1 95 ? 7.534 8.600 -16.354 1.00 93.44 95 LEU A O 1
ATOM 762 N N . VAL A 1 96 ? 8.809 7.133 -15.230 1.00 91.19 96 VAL A N 1
ATOM 763 C CA . VAL A 1 96 ? 7.772 6.774 -14.247 1.00 91.19 96 VAL A CA 1
ATOM 764 C C . VAL A 1 96 ? 7.343 7.997 -13.434 1.00 91.19 96 VAL A C 1
ATOM 766 O O . VAL A 1 96 ? 6.151 8.189 -13.185 1.00 91.19 96 VAL A O 1
ATOM 769 N N . LYS A 1 97 ? 8.292 8.868 -13.068 1.00 90.62 97 LYS A N 1
ATOM 770 C CA . LYS A 1 97 ? 8.032 10.120 -12.344 1.00 90.62 97 LYS A CA 1
ATOM 771 C C . LYS A 1 97 ? 7.155 11.088 -13.145 1.00 90.62 97 LYS A C 1
ATOM 773 O O . LYS A 1 97 ? 6.330 11.782 -12.560 1.00 90.62 97 LYS A O 1
ATOM 778 N N . ARG A 1 98 ? 7.300 11.120 -14.474 1.00 91.81 98 ARG A N 1
ATOM 779 C CA . ARG A 1 98 ? 6.495 11.961 -15.382 1.00 91.81 98 ARG A CA 1
ATOM 780 C C . ARG A 1 98 ? 5.182 11.308 -15.832 1.00 91.81 98 ARG A C 1
ATOM 782 O O . ARG A 1 98 ? 4.344 11.985 -16.421 1.00 91.81 98 ARG A O 1
ATOM 789 N N . CYS A 1 99 ? 4.988 10.015 -15.581 1.00 91.56 99 CYS A N 1
ATOM 790 C CA . CYS A 1 99 ? 3.814 9.275 -16.036 1.00 91.56 99 CYS A CA 1
ATOM 791 C C . CYS A 1 99 ? 2.576 9.580 -15.175 1.00 91.56 99 CYS A C 1
ATOM 793 O O . CYS A 1 99 ? 2.451 9.079 -14.058 1.00 91.56 99 CYS A O 1
ATOM 795 N N . ASP A 1 100 ? 1.630 10.359 -15.711 1.00 89.75 100 ASP A N 1
ATOM 796 C CA . ASP A 1 100 ? 0.389 10.764 -15.024 1.00 89.75 100 ASP A CA 1
ATOM 797 C C . ASP A 1 100 ? -0.412 9.567 -14.478 1.00 89.75 100 ASP A C 1
ATOM 799 O O . ASP A 1 100 ? -0.850 9.594 -13.329 1.00 89.75 100 ASP A O 1
ATOM 803 N N . SER A 1 101 ? -0.520 8.475 -15.245 1.00 88.00 101 SER A N 1
ATOM 804 C CA . SER A 1 101 ? -1.198 7.243 -14.810 1.00 88.00 101 SER A CA 1
ATOM 805 C C . SER A 1 101 ? -0.569 6.666 -13.533 1.00 88.00 101 SER A C 1
ATOM 807 O O . SER A 1 101 ? -1.275 6.411 -12.553 1.00 88.00 101 SER A O 1
ATOM 809 N N . CYS A 1 102 ? 0.763 6.541 -13.501 1.00 88.31 102 CYS A N 1
ATOM 810 C CA . CYS A 1 102 ? 1.498 6.067 -12.327 1.00 88.31 102 CYS A CA 1
ATOM 811 C C . CYS A 1 102 ? 1.372 7.027 -11.144 1.00 88.31 102 CYS A C 1
ATOM 813 O O . CYS A 1 102 ? 1.168 6.582 -10.017 1.00 88.31 102 CYS A O 1
ATOM 815 N N . GLN A 1 103 ? 1.455 8.337 -11.388 1.00 86.25 103 GLN A N 1
ATOM 816 C CA . GLN A 1 103 ? 1.355 9.332 -10.321 1.00 86.25 103 GLN A CA 1
ATOM 817 C C . GLN A 1 103 ? -0.049 9.369 -9.702 1.00 86.25 103 GLN A C 1
ATOM 819 O O . GLN A 1 103 ? -0.191 9.459 -8.482 1.00 86.25 103 GLN A O 1
ATOM 824 N N . ARG A 1 104 ? -1.108 9.216 -10.507 1.00 82.94 104 ARG A N 1
ATOM 825 C CA . ARG A 1 104 ? -2.492 9.165 -10.005 1.00 82.94 104 ARG A CA 1
ATOM 826 C C . ARG A 1 104 ? -2.787 7.911 -9.186 1.00 82.94 104 ARG A C 1
ATOM 828 O O . ARG A 1 104 ? -3.590 7.991 -8.251 1.00 82.94 104 ARG A O 1
ATOM 835 N N . GLN A 1 105 ? -2.152 6.792 -9.536 1.00 79.81 105 GLN A N 1
ATOM 836 C CA . GLN A 1 105 ? -2.330 5.479 -8.904 1.00 79.81 105 GLN A CA 1
ATOM 837 C C . GLN A 1 105 ? -1.331 5.195 -7.767 1.00 79.81 105 GLN A C 1
ATOM 839 O O . GLN A 1 105 ? -1.405 4.139 -7.137 1.00 79.81 105 GLN A O 1
ATOM 844 N N . GLY A 1 106 ? -0.404 6.117 -7.491 1.00 81.75 106 GLY A N 1
ATOM 845 C CA . GLY A 1 106 ? 0.598 5.977 -6.437 1.00 81.75 106 GLY A CA 1
ATOM 846 C C . GLY A 1 106 ? 0.014 5.933 -5.020 1.00 81.75 106 GLY A C 1
ATOM 847 O O . GLY A 1 106 ? -1.152 6.255 -4.778 1.00 81.75 106 GLY A O 1
ATOM 848 N N . ASN A 1 107 ? 0.855 5.551 -4.055 1.00 87.31 107 ASN A N 1
ATOM 849 C CA . ASN A 1 107 ? 0.489 5.571 -2.641 1.00 87.31 107 ASN A CA 1
ATOM 850 C C . ASN A 1 107 ? 0.363 7.018 -2.140 1.00 87.31 107 ASN A C 1
ATOM 852 O O . ASN A 1 107 ? 1.307 7.793 -2.259 1.00 87.31 107 ASN A O 1
ATOM 856 N N . LYS A 1 108 ? -0.787 7.363 -1.557 1.00 88.44 108 LYS A N 1
ATOM 857 C CA . LYS A 1 108 ? -1.103 8.707 -1.034 1.00 88.44 108 LYS A CA 1
ATOM 858 C C . LYS A 1 108 ? -1.144 8.761 0.489 1.00 88.44 108 LYS A C 1
ATOM 860 O O . LYS A 1 108 ? -1.050 9.835 1.070 1.00 88.44 108 LYS A O 1
ATOM 865 N N . TYR A 1 109 ? -1.297 7.607 1.130 1.00 91.81 109 TYR A N 1
ATOM 866 C CA . TYR A 1 109 ? -1.484 7.483 2.568 1.00 91.81 109 TYR A CA 1
ATOM 867 C C . TYR A 1 109 ? -0.451 6.526 3.144 1.00 91.81 109 TYR A C 1
ATOM 869 O O . TYR A 1 109 ? -0.087 5.536 2.511 1.00 91.81 109 TYR A O 1
ATOM 877 N N . ILE A 1 110 ? -0.011 6.792 4.368 1.00 94.88 110 ILE A N 1
ATOM 878 C CA . ILE A 1 110 ? 0.743 5.835 5.172 1.00 94.88 110 ILE A CA 1
ATOM 879 C C . ILE A 1 110 ? -0.148 5.478 6.353 1.00 94.88 110 ILE A C 1
ATOM 881 O O . ILE A 1 110 ? -0.518 6.342 7.142 1.00 94.88 110 ILE A O 1
ATOM 885 N N . LEU A 1 111 ? -0.513 4.204 6.454 1.00 95.31 111 LEU A N 1
ATOM 886 C CA . LEU A 1 111 ? -1.202 3.673 7.618 1.00 95.31 111 LEU A CA 1
ATOM 887 C C . LEU A 1 111 ? -0.160 3.154 8.599 1.00 95.31 111 LEU A C 1
ATOM 889 O O . LEU A 1 111 ? 0.671 2.325 8.228 1.00 95.31 111 LEU A O 1
ATOM 893 N N . VAL A 1 112 ? -0.222 3.635 9.836 1.00 96.06 112 VAL A N 1
ATOM 894 C CA . VAL A 1 112 ? 0.726 3.289 10.895 1.00 96.06 112 VAL A CA 1
ATOM 895 C C . VAL A 1 112 ? -0.024 2.610 12.035 1.00 96.06 112 VAL A C 1
ATOM 897 O O . VAL A 1 112 ? -1.065 3.096 12.474 1.00 96.06 112 VAL A O 1
ATOM 900 N N . ALA A 1 113 ? 0.504 1.489 12.516 1.00 95.88 113 ALA A N 1
ATOM 901 C CA . ALA A 1 113 ? 0.090 0.850 13.756 1.00 95.88 113 ALA A CA 1
ATOM 902 C C . ALA A 1 113 ? 1.277 0.821 14.715 1.00 95.88 113 ALA A C 1
ATOM 904 O O . ALA A 1 113 ? 2.372 0.408 14.340 1.00 95.88 113 ALA A O 1
ATOM 905 N N . ILE A 1 114 ? 1.043 1.256 15.949 1.00 95.81 114 ILE A N 1
ATOM 906 C CA . ILE A 1 114 ? 2.062 1.314 16.995 1.00 95.81 114 ILE A CA 1
ATOM 907 C C . ILE A 1 114 ? 1.587 0.447 18.154 1.00 95.81 114 ILE A C 1
ATOM 909 O O . ILE A 1 114 ? 0.483 0.649 18.665 1.00 95.81 114 ILE A O 1
ATOM 913 N N . ASP A 1 115 ? 2.414 -0.504 18.575 1.00 95.06 115 ASP A N 1
ATOM 914 C CA . ASP A 1 115 ? 2.176 -1.225 19.817 1.00 95.06 115 ASP A CA 1
ATOM 915 C C . ASP A 1 115 ? 2.361 -0.284 21.011 1.00 95.06 115 ASP A C 1
ATOM 917 O O . ASP A 1 115 ? 3.368 0.415 21.145 1.00 95.06 115 ASP A O 1
ATOM 921 N N . TYR A 1 116 ? 1.375 -0.261 21.901 1.00 92.50 116 TYR A N 1
ATOM 922 C CA . TYR A 1 116 ? 1.325 0.738 22.961 1.00 92.50 116 TYR A CA 1
ATOM 923 C C . TYR A 1 116 ? 2.450 0.568 23.994 1.00 92.50 116 TYR A C 1
ATOM 925 O O . TYR A 1 116 ? 2.963 1.578 24.486 1.00 92.50 116 TYR A O 1
ATOM 933 N N . LEU A 1 117 ? 2.831 -0.675 24.315 1.00 92.75 117 LEU A N 1
ATOM 934 C CA . LEU A 1 117 ? 3.803 -0.991 25.367 1.00 92.75 117 LEU A CA 1
ATOM 935 C C . LEU A 1 117 ? 5.241 -0.939 24.844 1.00 92.75 117 LEU A C 1
ATOM 937 O O . LEU A 1 117 ? 6.060 -0.197 25.376 1.00 92.75 117 LEU A O 1
ATOM 941 N N . SER A 1 118 ? 5.535 -1.707 23.795 1.00 95.12 118 SER A N 1
ATOM 942 C CA . SER A 1 118 ? 6.883 -1.828 23.227 1.00 95.12 118 SER A CA 1
ATOM 943 C C . SER A 1 118 ? 7.273 -0.655 22.331 1.00 95.12 118 SER A C 1
ATOM 945 O O . SER A 1 118 ? 8.447 -0.510 22.001 1.00 95.12 118 SER A O 1
ATOM 947 N N . LYS A 1 119 ? 6.297 0.165 21.916 1.00 94.31 119 LYS A N 1
ATOM 948 C CA . LYS A 1 119 ? 6.458 1.213 20.895 1.00 94.31 119 LYS A CA 1
ATOM 949 C C . LYS A 1 119 ? 6.899 0.680 19.534 1.00 94.31 119 LYS A C 1
ATOM 951 O O . LYS A 1 119 ? 7.356 1.452 18.697 1.00 94.31 119 LYS A O 1
ATOM 956 N N . TRP A 1 120 ? 6.740 -0.619 19.289 1.00 94.69 120 TRP A N 1
ATOM 957 C CA . TRP A 1 120 ? 7.031 -1.211 17.992 1.00 94.69 120 TRP A CA 1
ATOM 958 C C . TRP A 1 120 ? 6.068 -0.680 16.921 1.00 94.69 120 TRP A C 1
ATOM 960 O O . TRP A 1 120 ? 4.871 -0.543 17.178 1.00 94.69 120 TRP A O 1
ATOM 970 N N . VAL A 1 121 ? 6.585 -0.374 15.728 1.00 95.75 121 VAL A N 1
ATOM 971 C CA . VAL A 1 121 ? 5.846 0.315 14.659 1.00 95.75 121 VAL A CA 1
ATOM 972 C C . VAL A 1 121 ? 5.771 -0.553 13.406 1.00 95.75 121 VAL A C 1
ATOM 974 O O . VAL A 1 121 ? 6.798 -0.978 12.888 1.00 95.75 121 VAL A O 1
ATOM 977 N N . GLU A 1 122 ? 4.565 -0.711 12.862 1.00 95.69 122 GLU A N 1
ATOM 978 C CA . GLU A 1 122 ? 4.345 -1.171 11.490 1.00 95.69 122 GLU A CA 1
ATOM 979 C C . GLU A 1 122 ? 3.748 -0.031 10.664 1.00 95.69 122 GLU A C 1
ATOM 981 O O . GLU A 1 122 ? 2.718 0.538 11.031 1.00 95.69 122 GLU A O 1
ATOM 986 N N . ALA A 1 123 ? 4.338 0.255 9.506 1.00 96.38 123 ALA A N 1
ATOM 987 C CA . ALA A 1 123 ? 3.809 1.223 8.554 1.00 96.38 123 ALA A CA 1
ATOM 988 C C . ALA A 1 123 ? 3.565 0.581 7.185 1.00 96.38 123 ALA A C 1
ATOM 990 O O . ALA A 1 123 ? 4.333 -0.265 6.724 1.00 96.38 123 ALA A O 1
ATOM 991 N N . LYS A 1 124 ? 2.501 1.009 6.503 1.00 93.62 124 LYS A N 1
ATOM 992 C CA . LYS A 1 124 ? 2.191 0.580 5.140 1.00 93.62 124 LYS A CA 1
ATOM 993 C C . LYS A 1 124 ? 1.739 1.750 4.281 1.00 93.62 124 LYS A C 1
ATOM 995 O O . LYS A 1 124 ? 0.764 2.421 4.606 1.00 93.62 124 LYS A O 1
ATOM 1000 N N . ALA A 1 125 ? 2.417 1.945 3.154 1.00 93.31 125 ALA A N 1
ATOM 1001 C CA . ALA A 1 125 ? 2.011 2.899 2.130 1.00 93.31 125 ALA A CA 1
ATOM 1002 C C . ALA A 1 125 ? 0.836 2.339 1.307 1.00 93.31 125 ALA A C 1
ATOM 1004 O O . ALA A 1 125 ? 0.857 1.172 0.906 1.00 93.31 125 ALA A O 1
ATOM 1005 N N . LEU A 1 126 ? -0.191 3.160 1.086 1.00 90.12 126 LEU A N 1
ATOM 1006 C CA . LEU A 1 126 ? -1.466 2.786 0.478 1.00 90.12 126 LEU A CA 1
ATOM 1007 C C . LEU A 1 126 ? -1.965 3.874 -0.492 1.00 90.12 126 LEU A C 1
ATOM 1009 O O . LEU A 1 126 ? -1.805 5.065 -0.214 1.00 90.12 126 LEU A O 1
ATOM 1013 N N . PRO A 1 127 ? -2.620 3.503 -1.607 1.00 88.31 127 PRO A N 1
ATOM 1014 C CA . PRO A 1 127 ? -3.160 4.466 -2.573 1.00 88.31 127 PRO A CA 1
ATOM 1015 C C . PRO A 1 127 ? -4.463 5.117 -2.101 1.00 88.31 127 PRO A C 1
ATOM 1017 O O . PRO A 1 127 ? -4.762 6.247 -2.485 1.00 88.31 127 PRO A O 1
ATOM 1020 N N . THR A 1 128 ? -5.219 4.431 -1.241 1.00 90.69 128 THR A N 1
ATOM 1021 C CA . THR A 1 128 ? -6.459 4.929 -0.638 1.00 90.69 128 THR A CA 1
ATOM 1022 C C . THR A 1 128 ? -6.453 4.696 0.871 1.00 90.69 128 THR A C 1
ATOM 1024 O O . THR A 1 128 ? -5.689 3.875 1.385 1.00 90.69 128 THR A O 1
ATOM 1027 N N . ASN A 1 129 ? -7.314 5.415 1.586 1.00 91.06 129 ASN A N 1
ATOM 1028 C CA . ASN A 1 129 ? -7.548 5.240 3.016 1.00 91.06 129 ASN A CA 1
ATOM 1029 C C . ASN A 1 129 ? -8.858 4.485 3.292 1.00 91.06 129 ASN A C 1
ATOM 1031 O O . ASN A 1 129 ? -9.408 4.614 4.373 1.00 91.06 129 ASN A O 1
ATOM 1035 N N . ASP A 1 130 ? -9.374 3.688 2.351 1.00 92.06 130 ASP A N 1
ATOM 1036 C CA . ASP A 1 130 ? -10.663 3.009 2.530 1.00 92.06 130 ASP A CA 1
ATOM 1037 C C . ASP A 1 130 ? -10.628 1.968 3.662 1.00 92.06 130 ASP A C 1
ATOM 1039 O O . ASP A 1 130 ? -9.641 1.248 3.855 1.00 92.06 130 ASP A O 1
ATOM 1043 N N . ALA A 1 131 ? -11.768 1.773 4.332 1.00 92.88 131 ALA A N 1
ATOM 1044 C CA . ALA A 1 131 ? -11.934 0.791 5.410 1.00 92.88 131 ALA A CA 1
ATOM 1045 C C . ALA A 1 131 ? -11.492 -0.630 5.015 1.00 92.88 131 ALA A C 1
ATOM 1047 O O . ALA A 1 131 ? -10.916 -1.367 5.817 1.00 92.88 131 ALA A O 1
ATOM 1048 N N . ARG A 1 132 ? -11.710 -1.022 3.751 1.00 93.94 132 ARG A N 1
ATOM 1049 C CA . ARG A 1 132 ? -11.269 -2.318 3.211 1.00 93.94 132 ARG A CA 1
ATOM 1050 C C . ARG A 1 132 ? -9.756 -2.488 3.300 1.00 93.94 132 ARG A C 1
ATOM 1052 O O . ARG A 1 132 ? -9.284 -3.567 3.666 1.00 93.94 132 ARG A O 1
ATOM 1059 N N . VAL A 1 133 ? -9.013 -1.448 2.941 1.00 94.38 133 VAL A N 1
ATOM 1060 C CA . VAL A 1 133 ? -7.552 -1.474 2.912 1.00 94.38 133 VAL A CA 1
ATOM 1061 C C . VAL A 1 133 ? -7.007 -1.486 4.341 1.00 94.38 133 VAL A C 1
ATOM 1063 O O . VAL A 1 133 ? -6.145 -2.312 4.652 1.00 94.38 133 VAL A O 1
ATOM 1066 N N . VAL A 1 134 ? -7.593 -0.677 5.230 1.00 94.94 134 VAL A N 1
ATOM 1067 C CA . VAL A 1 134 ? -7.280 -0.657 6.669 1.00 94.94 134 VAL A CA 1
ATOM 1068 C C . VAL A 1 134 ? -7.506 -2.032 7.308 1.00 94.94 134 VAL A C 1
ATOM 1070 O O . VAL A 1 134 ? -6.611 -2.591 7.937 1.00 94.94 134 VAL A O 1
ATOM 1073 N N . VAL A 1 135 ? -8.673 -2.645 7.091 1.00 95.25 135 VAL A N 1
ATOM 1074 C CA . VAL A 1 135 ? -8.994 -3.981 7.620 1.00 95.25 1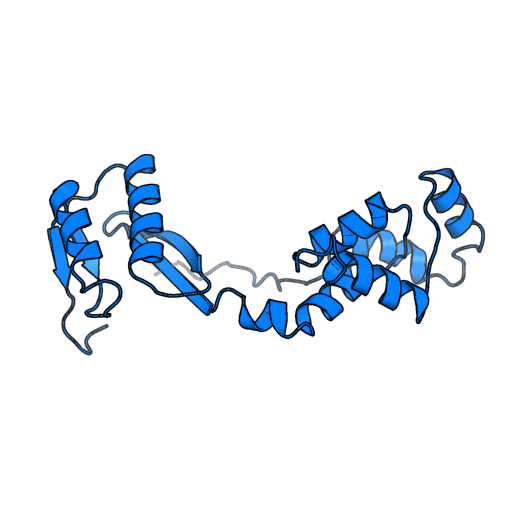35 VAL A CA 1
ATOM 1075 C C . VAL A 1 135 ? -8.031 -5.045 7.094 1.00 95.25 135 VAL A C 1
ATOM 1077 O O . VAL A 1 135 ? -7.639 -5.942 7.842 1.00 95.25 135 VAL A O 1
ATOM 1080 N N . LYS A 1 136 ? -7.647 -4.978 5.813 1.00 95.94 136 LYS A N 1
ATOM 1081 C CA . LYS A 1 136 ? -6.675 -5.915 5.229 1.00 95.94 136 LYS A CA 1
ATOM 1082 C C . LYS A 1 136 ? -5.321 -5.810 5.933 1.00 95.94 136 LYS A C 1
ATOM 1084 O O . LYS A 1 136 ? -4.702 -6.837 6.201 1.00 95.94 136 LYS A O 1
ATOM 1089 N N . PHE A 1 137 ? -4.883 -4.593 6.246 1.00 95.44 137 PHE A N 1
ATOM 1090 C CA . PHE A 1 137 ? -3.667 -4.358 7.018 1.00 95.44 137 PHE A CA 1
ATOM 1091 C C . PHE A 1 137 ? -3.772 -4.925 8.442 1.00 95.44 137 PHE A C 1
ATOM 1093 O O . PHE A 1 137 ? -2.916 -5.712 8.839 1.00 95.44 137 PHE A O 1
ATOM 1100 N N . LEU A 1 138 ? -4.859 -4.639 9.165 1.00 95.19 138 LEU A N 1
ATOM 1101 C CA . LEU A 1 138 ? -5.059 -5.147 10.527 1.00 95.19 138 LEU A CA 1
ATOM 1102 C C . LEU A 1 138 ? -5.111 -6.676 10.595 1.00 95.19 138 LEU A C 1
ATOM 1104 O O . LEU A 1 138 ? -4.452 -7.274 11.437 1.00 95.19 138 LEU A O 1
ATOM 1108 N N . LYS A 1 139 ? -5.809 -7.338 9.667 1.00 95.25 139 LYS A N 1
ATOM 1109 C CA . LYS A 1 139 ? -5.825 -8.811 9.605 1.00 95.25 139 LYS A CA 1
ATOM 1110 C C . LYS A 1 139 ? -4.427 -9.402 9.416 1.00 95.25 139 LYS A C 1
ATOM 1112 O O . LYS A 1 139 ? -4.123 -10.429 10.012 1.00 95.25 139 LYS A O 1
ATOM 1117 N N . SER A 1 140 ? -3.583 -8.741 8.620 1.00 96.06 140 SER A N 1
ATOM 1118 C CA . SER A 1 140 ? -2.185 -9.138 8.422 1.00 96.06 140 SER A CA 1
ATOM 1119 C C . SER A 1 140 ? -1.318 -8.925 9.666 1.00 96.06 140 SER A C 1
ATOM 1121 O O . SER A 1 140 ? -0.296 -9.593 9.817 1.00 96.06 140 SER A O 1
ATOM 1123 N N . LEU A 1 141 ? -1.670 -7.977 10.537 1.00 94.88 141 LEU A N 1
ATOM 1124 C CA . LEU A 1 141 ? -1.035 -7.820 11.845 1.00 94.88 141 LEU A CA 1
ATOM 1125 C C . LEU A 1 141 ? -1.498 -8.923 12.794 1.00 94.88 141 LEU A C 1
ATOM 1127 O O . LEU A 1 141 ? -0.663 -9.610 13.374 1.00 94.88 141 LEU A O 1
ATOM 1131 N N . PHE A 1 142 ? -2.811 -9.156 12.870 1.00 94.94 142 PHE A N 1
ATOM 1132 C CA . PHE A 1 142 ? -3.395 -10.147 13.775 1.00 94.94 142 PHE A CA 1
ATOM 1133 C C . PHE A 1 142 ? -2.884 -11.561 13.496 1.00 94.94 142 PHE A C 1
ATOM 1135 O O . PHE A 1 142 ? -2.666 -12.332 14.424 1.00 94.94 142 PHE A O 1
ATOM 1142 N N . SER A 1 143 ? -2.651 -11.898 12.224 1.00 95.31 143 SER A N 1
ATOM 1143 C CA . SER A 1 143 ? -2.105 -13.201 11.839 1.00 95.31 143 SER A CA 1
ATOM 1144 C C . SER A 1 143 ? -0.638 -13.399 12.226 1.00 95.31 143 SER A C 1
ATOM 1146 O O . SER A 1 143 ? -0.210 -14.538 12.357 1.00 95.31 143 SER A O 1
ATOM 1148 N N . ARG A 1 144 ? 0.148 -12.320 12.356 1.00 96.00 144 ARG A N 1
ATOM 1149 C CA . ARG A 1 144 ? 1.590 -12.395 12.657 1.00 96.00 144 ARG A CA 1
ATOM 1150 C C . ARG A 1 144 ? 1.887 -12.259 14.143 1.00 96.00 144 ARG A C 1
ATOM 1152 O O . ARG A 1 144 ? 2.742 -12.967 14.656 1.00 96.00 144 ARG A O 1
ATOM 1159 N N . PHE A 1 145 ? 1.193 -11.343 14.810 1.00 92.75 145 PHE A N 1
ATOM 1160 C CA . PHE A 1 145 ? 1.499 -10.937 16.183 1.00 92.75 145 PHE A CA 1
ATOM 1161 C C . PHE A 1 145 ? 0.422 -11.355 17.185 1.00 92.75 145 PHE A C 1
ATOM 1163 O O . PHE A 1 145 ? 0.559 -11.119 18.382 1.00 92.75 145 PHE A O 1
ATOM 1170 N N . GLY A 1 146 ? -0.649 -11.988 16.706 1.00 94.31 146 GLY A N 1
ATOM 1171 C CA . GLY A 1 146 ? -1.822 -12.291 17.509 1.00 94.31 146 GLY A CA 1
ATOM 1172 C C . GLY A 1 146 ? -2.817 -11.133 17.549 1.00 94.31 146 GLY A C 1
ATOM 1173 O O . GLY A 1 146 ? -2.585 -10.033 17.046 1.00 94.31 146 GLY A O 1
ATOM 1174 N N . THR A 1 147 ? -3.983 -11.410 18.125 1.00 95.94 147 THR A N 1
ATOM 1175 C CA . THR A 1 147 ? -5.085 -10.448 18.176 1.00 95.94 147 THR A CA 1
ATOM 1176 C C . THR A 1 147 ? -4.922 -9.522 19.385 1.00 95.94 147 THR A C 1
ATOM 1178 O O . THR A 1 147 ? -4.859 -10.018 20.511 1.00 95.94 147 THR A O 1
ATOM 1181 N N . PRO A 1 148 ? -4.860 -8.191 19.196 1.00 95.88 148 PRO A N 1
ATOM 1182 C CA . PRO A 1 148 ? -4.720 -7.259 20.305 1.00 95.88 148 PRO A CA 1
ATOM 1183 C C . PRO A 1 148 ? -6.008 -7.189 21.129 1.00 95.88 148 PRO A C 1
ATOM 1185 O O . PRO A 1 148 ? -7.110 -7.344 20.611 1.00 95.88 148 PRO A O 1
ATOM 1188 N N . LYS A 1 149 ? -5.887 -6.856 22.417 1.00 96.31 149 LYS A N 1
ATOM 1189 C CA . LYS A 1 149 ? -7.057 -6.644 23.287 1.00 96.31 149 LYS A CA 1
ATOM 1190 C C . LYS A 1 149 ? -7.877 -5.418 22.873 1.00 96.31 149 LYS A C 1
ATOM 1192 O O . LYS A 1 149 ? -9.104 -5.411 22.988 1.00 96.31 149 LYS A O 1
ATOM 1197 N N . ALA A 1 150 ? -7.201 -4.364 22.424 1.00 96.25 150 ALA A N 1
ATOM 1198 C CA . ALA A 1 150 ? -7.838 -3.128 22.008 1.00 96.25 150 ALA A CA 1
ATOM 1199 C C . ALA A 1 150 ? -7.059 -2.441 20.887 1.00 96.25 150 ALA A C 1
ATOM 1201 O O . ALA A 1 150 ? -5.838 -2.555 20.812 1.00 96.25 150 ALA A O 1
ATOM 1202 N N . ILE A 1 151 ? -7.781 -1.691 20.059 1.00 96.44 151 ILE A N 1
ATOM 1203 C CA . ILE A 1 151 ? -7.220 -0.755 19.084 1.00 96.44 151 ILE A CA 1
ATOM 1204 C C . ILE A 1 151 ? -7.732 0.635 19.426 1.00 96.44 151 ILE A C 1
ATOM 1206 O O . ILE A 1 151 ? -8.920 0.807 19.701 1.00 96.44 151 ILE A O 1
ATOM 1210 N N . ILE A 1 152 ? -6.832 1.614 19.398 1.00 94.94 152 ILE A N 1
ATOM 1211 C CA . ILE A 1 152 ? -7.152 3.028 19.568 1.00 94.94 152 ILE A CA 1
ATOM 1212 C C . ILE A 1 152 ? -6.931 3.706 18.218 1.00 94.94 152 ILE A C 1
ATOM 1214 O O . ILE A 1 152 ? -5.856 3.565 17.639 1.00 94.94 152 ILE A O 1
ATOM 1218 N N . SER A 1 153 ? -7.935 4.413 17.710 1.00 94.50 153 SER A N 1
ATOM 1219 C CA . SER A 1 153 ? -7.811 5.230 16.499 1.00 94.50 153 SER A CA 1
ATOM 1220 C C . SER A 1 153 ? -8.470 6.587 16.699 1.00 94.50 153 SER A C 1
ATOM 1222 O O . SER A 1 153 ? -9.221 6.792 17.654 1.00 94.50 153 SER A O 1
ATOM 1224 N N . ASP A 1 154 ? -8.241 7.500 15.762 1.00 92.69 154 ASP A N 1
ATOM 1225 C CA . ASP A 1 154 ? -9.070 8.692 15.650 1.00 92.69 154 ASP A CA 1
ATOM 1226 C C . ASP A 1 154 ? -10.493 8.353 15.169 1.00 92.69 154 ASP A C 1
ATOM 1228 O O . ASP A 1 154 ? -10.856 7.192 14.931 1.00 92.69 154 ASP A O 1
ATOM 1232 N N . ARG A 1 155 ? -11.317 9.398 15.041 1.00 91.25 155 ARG A N 1
ATOM 1233 C CA . ARG A 1 155 ? -12.691 9.319 14.526 1.00 91.25 155 ARG A CA 1
ATOM 1234 C C . ARG A 1 155 ? -12.767 9.367 12.994 1.00 91.25 155 ARG A C 1
ATOM 1236 O O . ARG A 1 155 ? -13.823 9.681 12.450 1.00 91.25 155 ARG A O 1
ATOM 1243 N N . GLY A 1 156 ? -11.675 9.081 12.289 1.00 91.19 156 GLY A N 1
ATOM 1244 C CA . GLY A 1 156 ? -11.648 9.009 10.835 1.00 91.19 156 GLY A CA 1
ATOM 1245 C C . GLY A 1 156 ? -12.661 7.993 10.310 1.00 91.19 156 GLY A C 1
ATOM 1246 O O . GLY A 1 156 ? -12.815 6.896 10.850 1.00 91.19 156 GLY A O 1
ATOM 1247 N N . THR A 1 157 ? -13.351 8.333 9.222 1.00 92.69 157 THR A N 1
ATOM 1248 C CA . THR A 1 157 ? -14.413 7.500 8.618 1.00 92.69 157 THR A CA 1
ATOM 1249 C C . THR A 1 157 ? -13.934 6.096 8.232 1.00 92.69 157 THR A C 1
ATOM 1251 O O . THR A 1 157 ? -14.697 5.131 8.237 1.00 92.69 157 THR A O 1
ATOM 1254 N N . HIS A 1 158 ? -12.644 5.948 7.952 1.00 92.56 158 HIS A N 1
ATOM 1255 C CA . HIS A 1 158 ? -12.010 4.682 7.609 1.00 92.56 158 HIS A CA 1
ATOM 1256 C C . HIS A 1 158 ? -11.792 3.736 8.799 1.00 92.56 158 HIS A C 1
ATOM 1258 O O . HIS A 1 158 ? -11.698 2.523 8.595 1.00 92.56 158 HIS A O 1
ATOM 1264 N N . PHE A 1 159 ? -11.802 4.261 10.027 1.00 93.25 159 PHE A N 1
ATOM 1265 C CA . PHE A 1 159 ? -11.841 3.478 11.265 1.00 93.25 159 PHE A CA 1
ATOM 1266 C C . PHE A 1 159 ? -13.254 3.401 11.857 1.00 93.25 159 PHE A C 1
ATOM 1268 O O . PHE A 1 159 ? -13.616 2.399 12.464 1.00 93.25 159 PHE A O 1
ATOM 1275 N N . CYS A 1 160 ? -14.074 4.434 11.657 1.00 92.75 160 CYS A N 1
ATOM 1276 C CA . CYS A 1 160 ? -15.435 4.518 12.177 1.00 92.75 160 CYS A CA 1
ATOM 1277 C C . CYS A 1 160 ? -16.472 4.143 11.102 1.00 92.75 160 CYS A C 1
ATOM 1279 O O . CYS A 1 160 ? -17.088 5.011 10.486 1.00 92.75 160 CYS A O 1
ATOM 1281 N N . ASN A 1 161 ? -16.652 2.841 10.857 1.00 93.81 161 ASN A N 1
ATOM 1282 C CA . ASN A 1 161 ? -17.643 2.299 9.917 1.00 93.81 161 ASN A CA 1
ATOM 1283 C C . ASN A 1 161 ? -18.022 0.844 10.252 1.00 93.81 161 ASN A C 1
ATOM 1285 O O . ASN A 1 161 ? -17.276 0.131 10.925 1.00 93.81 161 ASN A O 1
ATOM 1289 N N . ASP A 1 162 ? -19.140 0.365 9.700 1.00 94.50 162 ASP A N 1
ATOM 1290 C CA . ASP A 1 162 ? -19.669 -0.981 9.967 1.00 94.50 162 ASP A CA 1
ATOM 1291 C C . ASP A 1 162 ? -18.716 -2.112 9.577 1.00 94.50 162 ASP A C 1
ATOM 1293 O O . ASP A 1 162 ? -18.688 -3.167 10.214 1.00 94.50 162 ASP A O 1
ATOM 1297 N N . GLN A 1 163 ? -17.937 -1.937 8.504 1.00 94.31 163 GLN A N 1
ATOM 1298 C CA . GLN A 1 163 ? -16.985 -2.958 8.076 1.00 94.31 163 GLN A CA 1
ATOM 1299 C C . GLN A 1 163 ? -15.883 -3.143 9.122 1.00 94.31 163 GLN A C 1
ATOM 1301 O O . GLN A 1 163 ? -15.546 -4.283 9.447 1.00 94.31 163 GLN A O 1
ATOM 1306 N N . PHE A 1 164 ? -15.346 -2.045 9.648 1.00 95.44 164 PHE A N 1
ATOM 1307 C CA . PHE A 1 164 ? -14.345 -2.061 10.704 1.00 95.44 164 PHE A CA 1
ATOM 1308 C C . PHE A 1 164 ? -14.923 -2.661 11.991 1.00 95.44 164 PHE A C 1
ATOM 1310 O O . PHE A 1 164 ? -14.371 -3.634 12.507 1.00 95.44 164 PHE A O 1
ATOM 1317 N N . SER A 1 165 ? -16.090 -2.182 12.434 1.00 94.94 165 SER A N 1
ATOM 1318 C CA . SER A 1 165 ? -16.771 -2.664 13.644 1.00 94.94 165 SER A CA 1
ATOM 1319 C C . SER A 1 165 ? -17.049 -4.168 13.608 1.00 94.94 165 SER A C 1
ATOM 1321 O O . SER A 1 165 ? -16.764 -4.874 14.574 1.00 94.94 165 SER A O 1
ATOM 1323 N N . ARG A 1 166 ? -17.516 -4.702 12.468 1.00 96.06 166 ARG A N 1
ATOM 1324 C CA . ARG A 1 166 ? -17.726 -6.151 12.289 1.00 96.06 166 ARG A CA 1
ATOM 1325 C C . ARG A 1 166 ? -16.440 -6.957 12.443 1.00 96.06 166 ARG A C 1
ATOM 1327 O O . ARG A 1 166 ? -16.467 -8.061 12.982 1.00 96.06 166 ARG A O 1
ATOM 1334 N N . VAL A 1 167 ? -15.314 -6.434 11.960 1.00 95.56 167 VAL A N 1
ATOM 1335 C CA . VAL A 1 167 ? -14.014 -7.104 12.097 1.00 95.56 167 VAL A CA 1
ATOM 1336 C C . VAL A 1 167 ? -13.558 -7.065 13.549 1.00 95.56 167 VAL A C 1
ATOM 1338 O O . VAL A 1 167 ? -13.168 -8.104 14.066 1.00 95.56 167 VAL A O 1
ATOM 1341 N N . MET A 1 168 ? -13.661 -5.922 14.224 1.00 96.56 168 MET A N 1
ATOM 1342 C CA . MET A 1 168 ? -13.298 -5.818 15.640 1.00 96.56 168 MET A CA 1
ATOM 1343 C C . MET A 1 168 ? -14.109 -6.798 16.494 1.00 96.56 168 MET A C 1
ATOM 1345 O O . MET A 1 168 ? -13.524 -7.577 17.242 1.00 96.56 168 MET A O 1
ATOM 1349 N N . ALA A 1 169 ? -15.427 -6.864 16.280 1.00 96.56 169 ALA A N 1
ATOM 1350 C CA . ALA A 1 169 ? -16.302 -7.822 16.953 1.00 96.56 169 ALA A CA 1
ATOM 1351 C C . ALA A 1 169 ? -15.914 -9.282 16.663 1.00 96.56 169 ALA A C 1
ATOM 1353 O O . ALA A 1 169 ? -15.805 -10.081 17.589 1.00 96.56 169 ALA A O 1
ATOM 1354 N N . LYS A 1 170 ? -15.632 -9.629 15.396 1.00 96.69 170 LYS A N 1
ATOM 1355 C CA . LYS A 1 170 ? -15.220 -10.990 15.002 1.00 96.69 170 LYS A CA 1
ATOM 1356 C C . LYS A 1 170 ? -13.954 -11.461 15.723 1.00 96.69 170 LYS A C 1
ATOM 1358 O O . LYS A 1 170 ? -13.835 -12.643 16.022 1.00 96.69 170 LYS A O 1
ATOM 1363 N N . TYR A 1 171 ? -13.005 -10.557 15.944 1.00 96.62 171 TYR A N 1
ATOM 1364 C CA . TYR A 1 171 ? -11.742 -10.866 16.612 1.00 96.62 171 TYR A CA 1
ATOM 1365 C C . TYR A 1 171 ? -11.791 -10.595 18.129 1.00 96.62 171 TYR A C 1
ATOM 1367 O O . TYR A 1 171 ? -10.803 -10.827 18.812 1.00 96.62 171 TYR A O 1
ATOM 1375 N N . GLY A 1 172 ? -12.912 -10.116 18.681 1.00 97.00 172 GLY A N 1
ATOM 1376 C CA . GLY A 1 172 ? -13.009 -9.757 20.102 1.00 97.00 172 GLY A CA 1
ATOM 1377 C C . GLY A 1 172 ? -12.145 -8.550 20.500 1.00 97.00 172 GLY A C 1
ATOM 1378 O O . GLY A 1 172 ? -11.778 -8.408 21.664 1.00 97.00 172 GLY A O 1
ATOM 1379 N N . VAL A 1 173 ? -11.803 -7.683 19.543 1.00 97.62 173 VAL A N 1
ATOM 1380 C CA . VAL A 1 173 ? -10.984 -6.485 19.767 1.00 97.62 173 VAL A CA 1
ATOM 1381 C C . VAL A 1 173 ? -11.876 -5.343 20.243 1.00 97.62 173 VAL A C 1
ATOM 1383 O O . VAL A 1 173 ? -12.856 -4.992 19.589 1.00 97.62 173 VAL A O 1
ATOM 1386 N N . THR A 1 174 ? -11.509 -4.701 21.353 1.00 97.06 174 THR A N 1
ATOM 1387 C CA . THR A 1 174 ? -12.189 -3.475 21.797 1.00 97.06 174 THR A CA 1
ATOM 1388 C C . THR A 1 174 ? -11.687 -2.275 20.995 1.00 97.06 174 THR A C 1
ATOM 1390 O O . THR A 1 174 ? -10.523 -1.895 21.109 1.00 97.06 174 THR A O 1
ATOM 1393 N N . HIS A 1 175 ? -12.549 -1.637 20.206 1.00 96.06 175 HIS A N 1
ATOM 1394 C CA . HIS A 1 175 ? -12.195 -0.403 19.499 1.00 96.06 175 HIS A CA 1
ATOM 1395 C C . HIS A 1 175 ? -12.484 0.820 20.371 1.00 96.06 175 HIS A C 1
ATOM 1397 O O . HIS A 1 175 ? -13.602 1.001 20.849 1.00 96.06 175 HIS A O 1
ATOM 1403 N N . ARG A 1 176 ? -11.465 1.648 20.601 1.00 94.25 176 ARG A N 1
ATOM 1404 C CA . ARG A 1 176 ? -11.557 2.907 21.343 1.00 94.25 176 ARG A CA 1
ATOM 1405 C C . ARG A 1 176 ? -11.241 4.066 20.405 1.00 94.25 176 ARG A C 1
ATOM 1407 O O . ARG A 1 176 ? -10.308 3.987 19.611 1.00 94.25 176 ARG A O 1
ATOM 1414 N N . LEU A 1 177 ? -12.004 5.143 20.525 1.00 91.88 177 LEU A N 1
ATOM 1415 C CA . LEU A 1 177 ? -11.824 6.348 19.721 1.00 91.88 177 LEU A CA 1
ATOM 1416 C C . LEU A 1 177 ? -11.172 7.439 20.570 1.00 91.88 177 LEU A C 1
ATOM 1418 O O . LEU A 1 177 ? -11.584 7.646 21.713 1.00 91.88 177 LEU A O 1
ATOM 1422 N N . SER A 1 178 ? -10.189 8.147 20.015 1.00 85.88 178 SER A N 1
ATOM 1423 C CA . SER A 1 178 ? -9.652 9.354 20.645 1.00 85.88 178 SER A CA 1
ATOM 1424 C C . SER A 1 178 ? -10.681 10.494 20.634 1.00 85.88 178 SER A C 1
ATOM 1426 O O . SER A 1 178 ? -11.670 10.493 19.883 1.00 85.88 178 SER A O 1
ATOM 1428 N N . THR A 1 179 ? -10.481 11.471 21.519 1.00 78.12 179 THR A N 1
ATOM 1429 C CA . THR A 1 179 ? -11.260 12.712 21.519 1.00 78.12 179 THR A CA 1
ATOM 1430 C C . THR A 1 179 ? -10.897 13.547 20.295 1.00 78.12 179 THR A C 1
ATOM 1432 O O . THR A 1 179 ? -9.746 13.582 19.865 1.00 78.12 179 THR A O 1
ATOM 1435 N N . ALA A 1 180 ? -11.887 14.223 19.710 1.00 67.69 180 ALA A N 1
ATOM 1436 C CA . ALA A 1 180 ? -11.636 15.101 18.572 1.00 67.69 180 ALA A CA 1
ATOM 1437 C C . ALA A 1 180 ? -10.688 16.246 18.981 1.00 67.69 180 ALA A C 1
ATOM 1439 O O 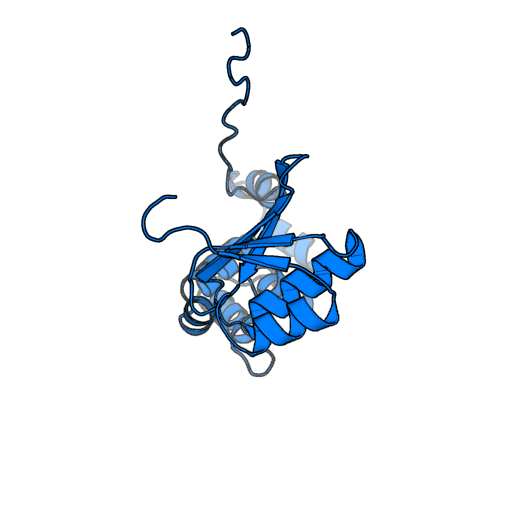. ALA A 1 180 ? -10.827 16.787 20.075 1.00 67.69 180 ALA A O 1
ATOM 1440 N N . TYR A 1 181 ? -9.752 16.614 18.099 1.00 60.25 181 TYR A N 1
ATOM 1441 C CA . TYR A 1 181 ? -8.820 17.741 18.277 1.00 60.25 181 TYR A CA 1
ATOM 1442 C C . TYR A 1 181 ? -7.911 17.678 19.526 1.00 60.25 181 TYR A C 1
ATOM 1444 O O . TYR A 1 181 ? -7.478 18.713 20.027 1.00 60.25 181 TYR A O 1
ATOM 1452 N N . HIS A 1 182 ? -7.594 16.478 20.022 1.00 61.06 182 HIS A N 1
ATOM 1453 C CA . HIS A 1 182 ? -6.532 16.248 21.014 1.00 61.06 182 HIS A CA 1
ATOM 1454 C C . HIS A 1 182 ? -5.609 15.125 20.512 1.00 61.06 182 HIS A C 1
ATOM 1456 O O . HIS A 1 182 ? -5.891 13.956 20.789 1.00 61.06 182 HIS A O 1
ATOM 1462 N N . PRO A 1 183 ? -4.597 15.469 19.689 1.00 56.66 183 PRO A N 1
ATOM 1463 C CA . PRO A 1 183 ? -3.620 14.520 19.153 1.00 56.66 183 PRO A CA 1
ATOM 1464 C C . PRO A 1 183 ? -2.726 13.906 20.234 1.00 56.66 183 PRO A C 1
ATOM 1466 O O . PRO A 1 183 ? -2.375 14.633 21.191 1.00 56.66 183 PRO A O 1
#

Sequence (183 aa):
NPYENVFDPKEISETFPLESLNKVAHKDPRTPWFADLANYHAGNFIIKAGKEAIDILNACHSGPTGGHYGASYTSKKVFDSGFYWPFIYKDAFDLVKRCDSCQRQGNKYILVAIDYLSKWVEAKALPTNDARVVVKFLKSLFSRFGTPKAIISDRGTHFCNDQFSRVMAKYGVTHRLSTAYHP